Protein AF-A0A8X6KS28-F1 (afdb_monomer)

Sequence (228 aa):
ISTWYEEGETYDSIFGSLGSSYEECRAECVALYLSDCSSVLSIFGYEGDEALNITYTIWLDMILKGLEGLEMYDPKTDTWLQAHSQARFAILQVVLESGEGFVKIEKTTGEDGKPDLLLTVDRSKIINVGKPAIGKFLGKLQLYRCTANIKSAKEMFDKYSLVISEDKHPFLDYREIVMDRKKPRRMFVQANTAVEDGAVKLRTYASDTEGLVESWIDRFQDVNIEAI

Foldseek 3Di:
DPFAADPPDDLCNLQPPLRLLLVLLLVLLVCLLCLLPQVVVVVVPDDDVRSLVSSVCSVVVLLVLLLLLLLQADPVVRDGNDSNNLSSVLLNLLLVVLDPPQWDKDWDADPVRHIAIDIDGDSVCSVPRSNVSSVVVSVQSVVCSRRSVNVSSCVSSCVSSGQAQDPRPGSVVSSVNSVVVDDDDQDDQDWEWDQDPNDIDTGAFDSDPVRSVVSVVPHCPPDPPPDD

Radius of gyration: 22.41 Å; Cα contacts (8 Å, |Δi|>4): 266; chains: 1; bounding box: 63×56×60 Å

Mean predicted aligned error: 4.68 Å

pLDDT: mean 95.4, std 7.31, range [45.94, 98.88]

Secondary structure (DSSP, 8-state):
----PPTT--HHHHHGGGHHHHHHHHHHHHHHHHTT-HHHHHHTT--HHHHHHHHHHHHHHHHHHHHHGGGGEETTTTEES-HHHHHHHHHHHHHHHH-TTSEEEEEEE-TTSSEEEEEEE-GGGIIIIIHHHHHHHHHHHHHHHHTT-HHHHHHHHHHHH---B-SS-BHHHHHHHHHHHPPPPPP-PPPEEEEETTEEEEE---SSHHHHHHHHHTTSTT------

Solvent-accessible surface area (backbone atoms only — not comparable to full-atom values): 13062 Å² total; per-residue (Å²): 138,93,55,58,73,56,94,92,57,46,70,58,74,67,39,44,91,52,30,64,22,52,50,48,30,45,53,54,37,49,52,62,62,48,46,76,38,63,77,58,37,46,75,76,72,35,58,74,72,57,31,55,47,51,31,47,48,55,54,49,50,46,42,49,46,10,60,57,22,38,66,37,48,39,85,90,74,76,42,68,78,39,43,64,30,43,20,28,26,23,51,35,43,49,43,50,71,60,36,94,72,31,50,48,76,42,85,45,68,41,98,86,72,41,77,33,76,48,77,48,73,41,72,87,32,42,74,77,44,43,38,54,44,44,50,56,49,41,52,50,52,51,52,26,60,76,22,55,32,46,70,64,42,47,60,54,48,50,64,36,52,62,83,50,70,44,97,89,56,40,46,55,63,49,28,55,41,42,53,75,67,58,73,82,82,83,84,82,59,59,64,46,77,47,80,54,98,92,38,83,41,83,46,79,63,53,93,50,72,64,23,36,52,50,39,55,64,68,63,53,77,85,61,81,76,76,83,127

Organism: Trichonephila clavata (NCBI:txid2740835)

Nearest PDB structures (foldseek):
  5egy-assembly1_A  TM=9.574E-01  e=2.237E-19  Homo sapiens
  3t6b-assembly2_B  TM=9.564E-01  e=5.746E-19  Homo sapiens
  3fvy-assembly1_A  TM=8.413E-01  e=8.289E-20  Homo sapiens
  3t6j-assembly1_A  TM=9.496E-01  e=6.545E-18  Homo sapiens
  5yfd-assembly2_B  TM=8.640E-01  e=2.140E-14  Desarmillaria tabescens

InterPro domains:
  IPR039461 Peptidase family M49 [PF03571] (1-220)
  IPR039461 Peptidase family M49 [PTHR23422] (6-220)

Structure (mmCIF, N/CA/C/O backbone):
data_AF-A0A8X6KS28-F1
#
_entry.id   AF-A0A8X6KS28-F1
#
loop_
_atom_site.group_PDB
_atom_site.id
_atom_site.type_symbol
_atom_site.label_atom_id
_atom_site.label_alt_id
_atom_site.label_comp_id
_atom_site.label_asym_id
_atom_site.label_entity_id
_atom_site.label_seq_id
_atom_site.pdbx_PDB_ins_code
_atom_site.Cartn_x
_atom_site.Cartn_y
_atom_site.Cartn_z
_atom_site.occupancy
_atom_site.B_iso_or_equiv
_atom_site.auth_seq_id
_atom_site.auth_comp_id
_atom_site.auth_asym_id
_atom_site.auth_atom_id
_atom_site.pdbx_PDB_model_num
ATOM 1 N N . ILE A 1 1 ? 0.350 30.323 6.829 1.00 87.75 1 ILE A N 1
ATOM 2 C CA . ILE A 1 1 ? 1.450 29.339 6.694 1.00 87.75 1 ILE A CA 1
ATOM 3 C C . ILE A 1 1 ? 2.590 29.826 7.578 1.00 87.75 1 ILE A C 1
ATOM 5 O O . ILE A 1 1 ? 2.878 31.012 7.505 1.00 87.75 1 ILE A O 1
ATOM 9 N N . SER A 1 2 ? 3.142 28.984 8.457 1.00 93.62 2 SER A N 1
ATOM 10 C CA . SER A 1 2 ? 4.160 29.374 9.459 1.00 93.62 2 SER A CA 1
ATOM 11 C C . SER A 1 2 ? 5.439 28.528 9.417 1.00 93.62 2 SER A C 1
ATOM 13 O O . SER A 1 2 ? 6.320 28.738 10.240 1.00 93.62 2 SER A O 1
ATOM 15 N N . THR A 1 3 ? 5.518 27.561 8.504 1.00 96.56 3 THR A N 1
ATOM 16 C CA . THR A 1 3 ? 6.682 26.703 8.252 1.00 96.56 3 THR A CA 1
ATOM 17 C C . THR A 1 3 ? 6.835 26.534 6.739 1.00 96.56 3 THR A C 1
ATOM 19 O O . THR A 1 3 ? 5.833 26.567 6.011 1.00 96.56 3 THR A O 1
ATOM 22 N N . TRP A 1 4 ? 8.071 26.397 6.270 1.00 97.75 4 TRP A N 1
ATOM 23 C CA . TRP A 1 4 ? 8.459 26.207 4.869 1.00 97.75 4 TRP A CA 1
ATOM 24 C C . TRP A 1 4 ? 9.865 25.591 4.820 1.00 97.75 4 TRP A C 1
ATOM 26 O O . TRP A 1 4 ? 10.508 25.467 5.858 1.00 97.75 4 TRP A O 1
ATOM 36 N N . TYR A 1 5 ? 10.312 25.185 3.631 1.00 98.12 5 TYR A N 1
ATOM 37 C CA . TYR A 1 5 ? 11.692 24.748 3.401 1.00 98.12 5 TYR A CA 1
ATOM 38 C C . TYR A 1 5 ? 12.616 25.966 3.308 1.00 98.12 5 TYR A C 1
ATOM 40 O O . TYR A 1 5 ? 12.332 26.881 2.531 1.00 98.12 5 TYR A O 1
ATOM 48 N N . GLU A 1 6 ? 13.701 25.965 4.072 1.00 97.88 6 GLU A N 1
ATOM 49 C CA . GLU A 1 6 ? 14.763 26.969 4.006 1.00 97.88 6 GLU A CA 1
ATOM 50 C C . GLU A 1 6 ? 15.743 26.687 2.851 1.00 97.88 6 GLU A C 1
ATOM 52 O O . GLU A 1 6 ? 15.686 25.657 2.172 1.00 97.88 6 GLU A O 1
ATOM 57 N N . GLU A 1 7 ? 16.656 27.626 2.591 1.00 97.81 7 GLU A N 1
ATOM 58 C CA . GLU A 1 7 ? 17.656 27.483 1.530 1.00 97.81 7 GLU A CA 1
ATOM 59 C C . GLU A 1 7 ? 18.519 26.223 1.725 1.00 97.81 7 GLU A C 1
ATOM 61 O O . GLU A 1 7 ? 19.129 26.014 2.772 1.00 97.81 7 GLU A O 1
ATOM 66 N N . GLY A 1 8 ? 18.576 25.377 0.692 1.00 97.06 8 GLY A N 1
ATOM 67 C CA . GLY A 1 8 ? 19.319 24.113 0.708 1.00 97.06 8 GLY A CA 1
ATOM 68 C C . GLY A 1 8 ? 18.571 22.933 1.338 1.00 97.06 8 GLY A C 1
ATOM 69 O O . GLY A 1 8 ? 19.039 21.799 1.224 1.00 97.06 8 GLY A O 1
ATOM 70 N N . GLU A 1 9 ? 17.405 23.156 1.948 1.00 98.06 9 GLU A N 1
ATOM 71 C CA . GLU A 1 9 ? 16.572 22.074 2.466 1.00 98.06 9 GLU A CA 1
ATOM 72 C C . GLU A 1 9 ? 15.796 21.373 1.345 1.00 98.06 9 GLU A C 1
ATOM 74 O O . GLU A 1 9 ? 15.323 21.974 0.379 1.00 98.06 9 GLU A O 1
ATOM 79 N N . THR A 1 10 ? 15.639 20.062 1.489 1.00 97.62 10 THR A N 1
ATOM 80 C CA . THR A 1 10 ? 14.902 19.198 0.566 1.00 97.62 10 THR A CA 1
ATOM 81 C C . THR A 1 10 ? 13.877 18.371 1.333 1.00 97.62 10 THR A C 1
ATOM 83 O O . THR A 1 10 ? 13.905 18.292 2.564 1.00 97.62 10 THR A O 1
ATOM 86 N N . TYR A 1 11 ? 12.966 17.716 0.609 1.00 97.31 11 TYR A N 1
ATOM 87 C CA . TYR A 1 11 ? 12.037 16.764 1.218 1.00 97.31 11 TYR A CA 1
ATOM 88 C C . TYR A 1 11 ? 12.779 15.703 2.040 1.00 97.31 11 TYR A C 1
ATOM 90 O O . TYR A 1 11 ? 12.456 15.511 3.211 1.00 97.31 11 TYR A O 1
ATOM 98 N N . ASP A 1 12 ? 13.816 15.099 1.459 1.00 96.06 12 ASP A N 1
ATOM 99 C CA . ASP A 1 12 ? 14.579 14.024 2.093 1.00 96.06 12 ASP A CA 1
ATOM 100 C C . ASP A 1 12 ? 15.347 14.510 3.326 1.00 96.06 12 ASP A C 1
ATOM 102 O O . ASP A 1 12 ? 15.391 13.805 4.333 1.00 96.06 12 ASP A O 1
ATOM 106 N N . SER A 1 13 ? 15.901 15.729 3.302 1.00 97.00 13 SER A N 1
ATOM 107 C CA . SER A 1 13 ? 16.618 16.266 4.467 1.00 97.00 13 SER A CA 1
ATOM 108 C C . SER A 1 13 ? 15.688 16.592 5.640 1.00 97.00 13 SER A C 1
ATOM 110 O O . SER A 1 13 ? 16.086 16.416 6.787 1.00 97.00 13 SER A O 1
ATOM 112 N N . ILE A 1 14 ? 14.456 17.044 5.374 1.00 98.06 14 ILE A N 1
ATOM 113 C CA . ILE A 1 14 ? 13.478 17.390 6.420 1.00 98.06 14 ILE A CA 1
ATOM 114 C C . ILE A 1 14 ? 12.725 16.166 6.941 1.00 98.06 14 ILE A C 1
ATOM 116 O O . ILE A 1 14 ? 12.515 16.040 8.146 1.00 98.06 14 ILE A O 1
ATOM 120 N N . PHE A 1 15 ? 12.295 15.269 6.053 1.00 97.69 15 PHE A N 1
ATOM 121 C CA . PHE A 1 15 ? 11.498 14.101 6.431 1.00 97.69 15 PHE A CA 1
ATOM 122 C C . PHE A 1 15 ? 12.357 12.904 6.849 1.00 97.69 15 PHE A C 1
ATOM 124 O O . PHE A 1 15 ? 11.870 12.036 7.577 1.00 97.69 15 PHE A O 1
ATOM 131 N N . GLY A 1 16 ? 13.629 12.857 6.445 1.00 96.50 16 GLY A N 1
ATOM 132 C CA . GLY A 1 16 ? 14.578 11.831 6.861 1.00 96.50 16 GLY A CA 1
ATOM 133 C C . GLY A 1 16 ? 14.042 10.417 6.634 1.00 96.50 16 GLY A C 1
ATOM 134 O O . GLY A 1 16 ? 13.513 10.095 5.572 1.00 96.50 16 GLY A O 1
ATOM 135 N N . SER A 1 17 ? 14.125 9.571 7.663 1.00 93.69 17 SER A N 1
ATOM 136 C CA . SER A 1 17 ? 13.671 8.174 7.601 1.00 93.69 17 SER A CA 1
ATOM 137 C C . SER A 1 17 ? 12.166 8.005 7.364 1.00 93.69 17 SER A C 1
ATOM 139 O O . SER A 1 17 ? 11.745 6.955 6.884 1.00 93.69 17 SER A O 1
ATOM 141 N N . LEU A 1 18 ? 11.352 9.022 7.666 1.00 95.38 18 LEU A N 1
ATOM 142 C CA . LEU A 1 18 ? 9.912 8.999 7.407 1.00 95.38 18 LEU A CA 1
ATOM 143 C C . LEU A 1 18 ? 9.598 9.226 5.919 1.00 95.38 18 LEU A C 1
ATOM 145 O O . LEU A 1 18 ? 8.557 8.773 5.442 1.00 95.38 18 LEU A O 1
ATOM 149 N N . GLY A 1 19 ? 10.487 9.915 5.194 1.00 96.44 19 GLY A N 1
ATOM 150 C CA . GLY A 1 19 ? 10.219 10.460 3.863 1.00 96.44 19 GLY A CA 1
ATOM 151 C C . GLY A 1 19 ? 9.714 9.422 2.867 1.00 96.44 19 GLY A C 1
ATOM 152 O O . GLY A 1 19 ? 8.647 9.596 2.288 1.00 96.44 19 GLY A O 1
ATOM 153 N N . SER A 1 20 ? 10.414 8.297 2.715 1.00 97.69 20 SER A N 1
ATOM 154 C CA . SER A 1 20 ? 10.008 7.280 1.738 1.00 97.69 20 SER A CA 1
ATOM 155 C C . SER A 1 20 ? 8.602 6.739 2.018 1.00 97.69 20 SER A C 1
ATOM 157 O O . SER A 1 20 ? 7.751 6.752 1.141 1.00 97.69 20 SER A O 1
ATOM 159 N N . SER A 1 21 ? 8.318 6.313 3.250 1.00 98.12 21 SER A N 1
ATOM 160 C CA . SER A 1 21 ? 7.011 5.743 3.615 1.00 98.12 21 SER A CA 1
ATOM 161 C C . SER A 1 21 ? 5.873 6.759 3.497 1.00 98.12 21 SER A C 1
ATOM 163 O O . SER A 1 21 ? 4.783 6.453 3.013 1.00 98.12 21 SER A O 1
ATOM 165 N N . TYR A 1 22 ? 6.142 8.000 3.892 1.00 98.62 22 TYR A N 1
ATOM 166 C CA . TYR A 1 22 ? 5.168 9.078 3.835 1.00 98.62 22 TYR A CA 1
ATOM 167 C C . TYR A 1 22 ? 4.805 9.458 2.396 1.00 98.62 22 TYR A C 1
ATOM 169 O O . TYR A 1 22 ? 3.626 9.648 2.089 1.00 98.62 22 TYR A O 1
ATOM 177 N N . GLU A 1 23 ? 5.798 9.558 1.510 1.00 98.44 23 GLU A N 1
ATOM 178 C CA . GLU A 1 23 ? 5.564 9.874 0.101 1.00 98.44 23 GLU A CA 1
ATOM 179 C C . GLU A 1 23 ? 4.863 8.724 -0.630 1.00 98.44 23 GLU A C 1
ATOM 181 O O . GLU A 1 23 ? 3.907 8.985 -1.362 1.00 98.44 23 GLU A O 1
ATOM 186 N N . GLU A 1 24 ? 5.246 7.469 -0.371 1.00 98.50 24 GLU A N 1
ATOM 187 C CA . GLU A 1 24 ? 4.533 6.304 -0.916 1.00 98.50 24 GLU A CA 1
ATOM 188 C C . GLU A 1 24 ? 3.072 6.284 -0.452 1.00 98.50 24 GLU A C 1
ATOM 190 O O . GLU A 1 24 ? 2.158 6.100 -1.251 1.00 98.50 24 GLU A O 1
ATOM 195 N N . CYS A 1 25 ? 2.812 6.577 0.826 1.00 98.75 25 CYS A N 1
ATOM 196 C CA . CYS A 1 25 ? 1.450 6.672 1.350 1.00 98.75 25 CYS A CA 1
ATOM 197 C C . CYS A 1 25 ? 0.633 7.759 0.646 1.00 98.75 25 CYS A C 1
ATOM 199 O O . CYS A 1 25 ? -0.529 7.545 0.290 1.00 98.75 25 CYS A O 1
ATOM 201 N N . ARG A 1 26 ? 1.246 8.919 0.387 1.00 98.75 26 ARG A N 1
ATOM 202 C CA . ARG A 1 26 ? 0.615 9.998 -0.375 1.00 98.75 26 ARG A CA 1
ATOM 203 C C . ARG A 1 26 ? 0.296 9.554 -1.805 1.00 98.75 26 ARG A C 1
ATOM 205 O O . ARG A 1 26 ? -0.808 9.825 -2.274 1.00 98.75 26 ARG A O 1
ATOM 212 N N . ALA A 1 27 ? 1.227 8.887 -2.486 1.00 98.75 27 ALA A N 1
ATOM 213 C CA . ALA A 1 27 ? 1.042 8.397 -3.850 1.00 98.75 27 ALA A CA 1
ATOM 214 C C . ALA A 1 27 ? -0.076 7.340 -3.940 1.00 98.75 27 ALA A C 1
ATOM 216 O O . ALA A 1 27 ? -0.986 7.479 -4.759 1.00 98.75 27 ALA A O 1
ATOM 217 N N . GLU A 1 28 ? -0.078 6.356 -3.042 1.00 98.69 28 GLU A N 1
ATOM 218 C CA . GLU A 1 28 ? -1.110 5.313 -2.956 1.00 98.69 28 GLU A CA 1
ATOM 219 C C . GLU A 1 28 ? -2.493 5.914 -2.614 1.00 98.69 28 GLU A C 1
ATOM 221 O O . GLU A 1 28 ? -3.515 5.524 -3.184 1.00 98.69 28 GLU A O 1
ATOM 226 N N . CYS A 1 29 ? -2.551 6.948 -1.762 1.00 98.81 29 CYS A N 1
ATOM 227 C CA . CYS A 1 29 ? -3.791 7.689 -1.500 1.00 98.81 29 CYS A CA 1
ATOM 228 C C . CYS A 1 29 ? -4.324 8.416 -2.743 1.00 98.81 29 CYS A C 1
ATOM 230 O O . CYS A 1 29 ? -5.539 8.472 -2.939 1.00 98.81 29 CYS A O 1
ATOM 232 N N . VAL A 1 30 ? -3.448 8.980 -3.585 1.00 98.75 30 VAL A N 1
ATOM 233 C CA . VAL A 1 30 ? -3.857 9.588 -4.864 1.00 98.75 30 VAL A CA 1
ATOM 234 C C . VAL A 1 30 ? -4.446 8.524 -5.788 1.00 98.75 30 VAL A C 1
ATOM 236 O O . VAL A 1 30 ? -5.506 8.761 -6.370 1.00 98.75 30 VAL A O 1
ATOM 239 N N . ALA A 1 31 ? -3.806 7.353 -5.884 1.00 98.19 31 ALA A N 1
ATOM 240 C CA . ALA A 1 31 ? -4.304 6.238 -6.684 1.00 98.19 31 ALA A CA 1
ATOM 241 C C . ALA A 1 31 ? -5.710 5.808 -6.233 1.00 98.19 31 ALA A C 1
ATOM 243 O O . ALA A 1 31 ? -6.621 5.736 -7.056 1.00 98.19 31 ALA A O 1
ATOM 244 N N . LEU A 1 32 ? -5.927 5.632 -4.925 1.00 98.50 32 LEU A N 1
ATOM 245 C CA . LEU A 1 32 ? -7.251 5.333 -4.370 1.00 98.50 32 LEU A CA 1
ATOM 246 C C . LEU A 1 32 ? -8.274 6.437 -4.655 1.00 98.50 32 LEU A C 1
ATOM 248 O O . LEU A 1 32 ? -9.390 6.151 -5.089 1.00 98.50 32 LEU A O 1
ATOM 252 N N . TYR A 1 33 ? -7.913 7.700 -4.431 1.00 98.56 33 TYR A N 1
ATOM 253 C CA . TYR A 1 33 ? -8.841 8.824 -4.559 1.00 98.56 33 TYR A CA 1
ATOM 254 C C . TYR A 1 33 ? -9.306 9.065 -6.003 1.00 98.56 33 TYR A C 1
ATOM 256 O O . TYR A 1 33 ? -10.431 9.520 -6.217 1.00 98.56 33 TYR A O 1
ATOM 264 N N . LEU A 1 34 ? -8.445 8.766 -6.981 1.00 98.12 34 LEU A N 1
ATOM 265 C CA . LEU A 1 34 ? -8.731 8.905 -8.412 1.00 98.12 34 LEU A CA 1
ATOM 266 C C . LEU A 1 34 ? -9.215 7.601 -9.070 1.00 98.12 34 LEU A C 1
ATOM 268 O O . LEU A 1 34 ? -9.552 7.623 -10.252 1.00 98.12 34 LEU A O 1
ATOM 272 N N . SER A 1 35 ? -9.272 6.486 -8.333 1.00 97.38 35 SER A N 1
ATOM 273 C CA . SER A 1 35 ? -9.609 5.152 -8.866 1.00 97.38 35 SER A CA 1
ATOM 274 C C . SER A 1 35 ? -11.036 5.002 -9.408 1.00 97.38 35 SER A C 1
ATOM 276 O O . SER A 1 35 ? -11.312 4.034 -10.109 1.00 97.38 35 SER A O 1
ATOM 278 N N . ASP A 1 36 ? -11.942 5.928 -9.093 1.00 96.19 36 ASP A N 1
ATOM 279 C CA . ASP A 1 36 ? -13.321 6.005 -9.599 1.00 96.19 36 ASP A CA 1
ATOM 280 C C . ASP A 1 36 ? -13.507 7.135 -10.634 1.00 96.19 36 ASP A C 1
ATOM 282 O O . ASP A 1 36 ? -14.624 7.417 -11.068 1.00 96.19 36 ASP A O 1
ATOM 286 N N . CYS A 1 37 ? -12.427 7.823 -11.021 1.00 97.00 37 CYS A N 1
ATOM 287 C CA . CYS A 1 37 ? -12.490 8.912 -11.986 1.00 97.00 37 CYS A CA 1
ATOM 288 C C . CYS A 1 37 ? -12.725 8.354 -13.395 1.00 97.00 37 CYS A C 1
ATOM 290 O O . CYS A 1 37 ? -11.829 7.759 -13.996 1.00 97.00 37 CYS A O 1
ATOM 292 N N . SER A 1 38 ? -13.916 8.588 -13.949 1.00 95.44 38 SER A N 1
ATOM 293 C CA . SER A 1 38 ? -14.318 8.040 -15.252 1.00 95.44 38 SER A CA 1
ATOM 294 C C . SER A 1 38 ? -13.376 8.431 -16.392 1.00 95.44 38 SER A C 1
ATOM 296 O O . SER A 1 38 ? -13.059 7.595 -17.232 1.00 95.44 38 SER A O 1
ATOM 298 N N . SER A 1 39 ? -12.861 9.665 -16.403 1.00 96.62 39 SER A N 1
ATOM 299 C CA . SER A 1 39 ? -11.907 10.099 -17.428 1.00 96.62 39 SER A CA 1
ATOM 300 C C . SER A 1 39 ? -10.561 9.384 -17.315 1.00 96.62 39 SER A C 1
ATOM 302 O O . SER A 1 39 ? -9.904 9.178 -18.327 1.00 96.62 39 SER A O 1
ATOM 304 N N . VAL A 1 40 ? -10.145 9.000 -16.102 1.00 96.94 40 VAL A N 1
ATOM 305 C CA . VAL A 1 40 ? -8.929 8.201 -15.898 1.00 96.94 40 VAL A CA 1
ATOM 306 C C . VAL A 1 40 ? -9.176 6.769 -16.357 1.00 96.94 40 VAL A C 1
ATOM 308 O O . VAL A 1 40 ? -8.403 6.253 -17.150 1.00 96.94 40 VAL A O 1
ATOM 311 N N . LEU A 1 41 ? -10.271 6.144 -15.924 1.00 97.06 41 LEU A N 1
ATOM 312 C CA . LEU A 1 41 ? -10.596 4.759 -16.283 1.00 97.06 41 LEU A CA 1
ATOM 313 C C . LEU A 1 41 ? -10.773 4.571 -17.798 1.00 97.06 41 LEU A C 1
ATOM 315 O O . LEU A 1 41 ? -10.273 3.594 -18.351 1.00 97.06 41 LEU A O 1
ATOM 319 N N . SER A 1 42 ? -11.371 5.550 -18.482 1.00 96.62 42 SER A N 1
ATOM 320 C CA . SER A 1 42 ? -11.532 5.536 -19.941 1.00 96.62 42 SER A CA 1
ATOM 321 C C . SER A 1 42 ? -10.189 5.590 -20.689 1.00 96.62 42 SER A C 1
ATOM 323 O O . SER A 1 42 ? -10.035 4.917 -21.705 1.00 96.62 42 SER A O 1
ATOM 325 N N . ILE A 1 43 ? -9.164 6.276 -20.156 1.00 97.50 43 ILE A N 1
ATOM 326 C CA . ILE A 1 43 ? -7.798 6.232 -20.725 1.00 97.50 43 ILE A CA 1
ATOM 327 C C . ILE A 1 43 ? -7.237 4.800 -20.709 1.00 97.50 43 ILE A C 1
ATOM 329 O O . ILE A 1 43 ? -6.520 4.413 -21.630 1.00 97.50 43 ILE A O 1
ATOM 333 N N . PHE A 1 44 ? -7.585 4.004 -19.694 1.00 96.75 44 PHE A N 1
ATOM 334 C CA . PHE A 1 44 ? -7.203 2.591 -19.586 1.00 96.75 44 PHE A CA 1
ATOM 335 C C . PHE A 1 44 ? -8.182 1.632 -20.285 1.00 96.75 44 PHE A C 1
ATOM 337 O O . PHE A 1 44 ? -7.969 0.423 -20.246 1.00 96.75 44 PHE A O 1
ATOM 344 N N . GLY A 1 45 ? -9.222 2.152 -20.946 1.00 96.94 45 GLY A N 1
ATOM 345 C CA . GLY A 1 45 ? -10.196 1.361 -21.699 1.00 96.94 45 GLY A CA 1
ATOM 346 C C . GLY A 1 45 ? -11.301 0.713 -20.860 1.00 96.94 45 GLY A C 1
ATOM 347 O O . GLY A 1 45 ? -11.938 -0.214 -21.350 1.00 96.94 45 GLY A O 1
ATOM 348 N N . TYR A 1 46 ? -11.544 1.180 -19.629 1.00 96.75 46 TYR A N 1
ATOM 349 C CA . TYR A 1 46 ? -12.575 0.626 -18.744 1.00 96.75 46 TYR A CA 1
ATOM 350 C C . TYR A 1 46 ? -13.775 1.565 -18.590 1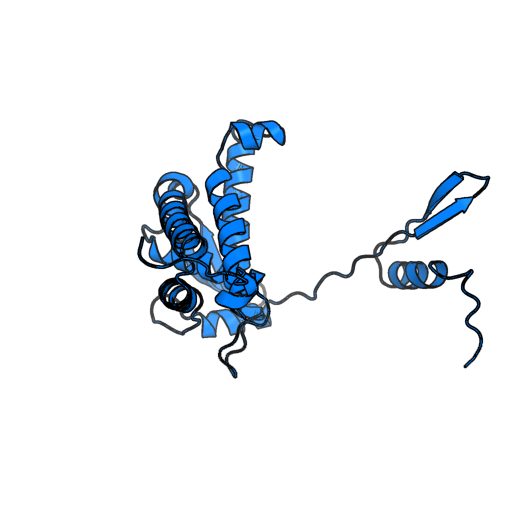.00 96.75 46 TYR A C 1
ATOM 352 O O . TYR A 1 46 ? -13.623 2.734 -18.230 1.00 96.75 46 TYR A O 1
ATOM 360 N N . GLU A 1 47 ? -14.984 1.029 -18.782 1.00 96.00 47 GLU A N 1
ATOM 361 C CA . GLU A 1 47 ? -16.257 1.749 -18.641 1.00 96.00 47 GLU A CA 1
ATOM 362 C C . GLU A 1 47 ? -17.326 0.873 -17.953 1.00 96.00 47 GLU A C 1
ATOM 364 O O . GLU A 1 47 ? -17.147 -0.332 -17.770 1.00 96.00 47 GLU A O 1
ATOM 369 N N . GLY A 1 48 ? -18.446 1.480 -17.541 1.00 95.31 48 GLY A N 1
ATOM 370 C CA . GLY A 1 48 ? -19.600 0.766 -16.975 1.00 95.31 48 GLY A CA 1
ATOM 371 C C . GLY A 1 48 ? -19.272 -0.103 -15.752 1.00 95.31 48 GLY A C 1
ATOM 372 O O . GLY A 1 48 ? -18.547 0.313 -14.848 1.00 95.31 48 GLY A O 1
ATOM 373 N N . ASP A 1 49 ? -19.813 -1.322 -15.718 1.00 95.94 49 ASP A N 1
ATOM 374 C CA . ASP A 1 49 ? -19.631 -2.257 -14.598 1.00 95.94 49 ASP A CA 1
ATOM 375 C C . ASP A 1 49 ? -18.178 -2.727 -14.436 1.00 95.94 49 ASP A C 1
ATOM 377 O O . ASP A 1 49 ? -17.735 -3.014 -13.320 1.00 95.94 49 ASP A O 1
ATOM 381 N N . GLU A 1 50 ? -17.409 -2.783 -15.527 1.00 96.69 50 GLU A N 1
ATOM 382 C CA . GLU A 1 50 ? -15.997 -3.159 -15.474 1.00 96.69 50 GLU A CA 1
ATOM 383 C C . GLU A 1 50 ? -15.174 -2.086 -14.759 1.00 96.69 50 GLU A C 1
ATOM 385 O O . GLU A 1 50 ? -14.407 -2.411 -13.853 1.00 96.69 50 GLU A O 1
ATOM 390 N N . ALA A 1 51 ? -15.418 -0.808 -15.062 1.00 96.88 51 ALA A N 1
ATOM 391 C CA . ALA A 1 51 ? -14.835 0.312 -14.327 1.00 96.88 51 ALA A CA 1
ATOM 392 C C . ALA A 1 51 ? -15.130 0.220 -12.817 1.00 96.88 51 ALA A C 1
ATOM 394 O O . ALA A 1 51 ? -14.217 0.339 -12.001 1.00 96.88 51 ALA A O 1
ATOM 395 N N . LEU A 1 52 ? -16.376 -0.090 -12.433 1.00 96.06 52 LEU A N 1
ATOM 396 C CA . LEU A 1 52 ? -16.754 -0.272 -11.024 1.00 96.06 52 LEU A CA 1
ATOM 397 C C . LEU A 1 52 ? -16.037 -1.462 -10.365 1.00 96.06 52 LEU A C 1
ATOM 399 O O . LEU A 1 52 ? -15.699 -1.407 -9.179 1.00 96.06 52 LEU A O 1
ATOM 403 N N . ASN A 1 53 ? -15.810 -2.547 -11.108 1.00 97.69 53 ASN A N 1
ATOM 404 C CA . ASN A 1 53 ? -15.046 -3.701 -10.636 1.00 97.69 53 ASN A CA 1
ATOM 405 C C . ASN A 1 53 ? -13.565 -3.380 -10.462 1.00 97.69 53 ASN A C 1
ATOM 407 O O . ASN A 1 53 ? -12.997 -3.765 -9.444 1.00 97.69 53 ASN A O 1
ATOM 411 N N . ILE A 1 54 ? -12.960 -2.643 -11.394 1.00 97.69 54 ILE A N 1
ATOM 412 C CA . ILE A 1 54 ? -11.576 -2.179 -11.277 1.00 97.69 54 ILE A CA 1
ATOM 413 C C . ILE A 1 54 ? -11.416 -1.290 -10.045 1.00 97.69 54 ILE A C 1
ATOM 415 O O . ILE A 1 54 ? -10.539 -1.560 -9.225 1.00 97.69 54 ILE A O 1
ATOM 419 N N . THR A 1 55 ? -12.299 -0.304 -9.846 1.00 98.00 55 THR A N 1
ATOM 420 C CA . THR A 1 55 ? -12.295 0.524 -8.633 1.00 98.00 55 THR A CA 1
ATOM 421 C C . THR A 1 55 ? -12.375 -0.350 -7.382 1.00 98.00 55 THR A C 1
ATOM 423 O O . THR A 1 55 ? -11.535 -0.232 -6.496 1.00 98.00 55 THR A O 1
ATOM 426 N N . TYR A 1 56 ? -13.334 -1.276 -7.305 1.00 98.50 56 TYR A N 1
ATOM 427 C CA . TYR A 1 56 ? -13.452 -2.159 -6.143 1.00 98.50 56 TYR A CA 1
ATOM 428 C C . TYR A 1 56 ? -12.187 -2.989 -5.892 1.00 98.50 56 TYR A C 1
ATOM 430 O O . TYR A 1 56 ? -11.734 -3.069 -4.753 1.00 98.50 56 TYR A O 1
ATOM 438 N N . THR A 1 57 ? -11.604 -3.575 -6.939 1.00 98.38 57 THR A N 1
ATOM 439 C CA . THR A 1 57 ? -10.388 -4.388 -6.835 1.00 98.38 57 THR A CA 1
ATOM 440 C C . THR A 1 57 ? -9.197 -3.565 -6.357 1.00 98.38 57 THR A C 1
ATOM 442 O O . THR A 1 57 ? -8.462 -4.041 -5.499 1.00 98.38 57 THR A O 1
ATOM 445 N N . ILE A 1 58 ? -9.032 -2.326 -6.834 1.00 98.44 58 ILE A N 1
ATOM 446 C CA . ILE A 1 58 ? -7.973 -1.415 -6.366 1.00 98.44 58 ILE A CA 1
ATOM 447 C C . ILE A 1 58 ? -8.101 -1.171 -4.856 1.00 98.44 58 ILE A C 1
ATOM 449 O O . ILE A 1 58 ? -7.118 -1.276 -4.124 1.00 98.44 58 ILE A O 1
ATOM 453 N N . TRP A 1 59 ? -9.312 -0.882 -4.370 1.00 98.75 59 TRP A N 1
ATOM 454 C CA . TRP A 1 59 ? -9.550 -0.663 -2.940 1.00 98.75 59 TRP A CA 1
ATOM 455 C C . TRP A 1 59 ? -9.342 -1.936 -2.118 1.00 98.75 59 TRP A C 1
ATOM 457 O O . TRP A 1 59 ? -8.684 -1.890 -1.080 1.00 98.75 59 TRP A O 1
ATOM 467 N N . LEU A 1 60 ? -9.879 -3.071 -2.572 1.00 98.75 60 LEU A N 1
ATOM 468 C CA . LEU A 1 60 ? -9.730 -4.350 -1.881 1.00 98.75 60 LEU A CA 1
ATOM 469 C C . LEU A 1 60 ? -8.259 -4.769 -1.789 1.00 98.75 60 LEU A C 1
ATOM 471 O O . LEU A 1 60 ? -7.812 -5.122 -0.700 1.00 98.75 60 LEU A O 1
ATOM 475 N N . ASP A 1 61 ? -7.510 -4.700 -2.893 1.00 98.62 61 ASP A N 1
ATOM 476 C CA . ASP A 1 61 ? -6.088 -5.053 -2.917 1.00 98.62 61 ASP A CA 1
ATOM 477 C C . ASP A 1 61 ? -5.281 -4.127 -2.005 1.00 98.62 61 ASP A C 1
ATOM 479 O O . ASP A 1 61 ? -4.540 -4.612 -1.160 1.00 98.62 61 ASP A O 1
ATOM 483 N N . MET A 1 62 ? -5.495 -2.809 -2.062 1.00 98.75 62 MET A N 1
ATOM 484 C CA . MET A 1 62 ? -4.818 -1.851 -1.180 1.00 98.75 62 MET A CA 1
ATOM 485 C C . MET A 1 62 ? -5.003 -2.180 0.308 1.00 98.75 62 MET A C 1
ATOM 487 O O . MET A 1 62 ? -4.042 -2.238 1.078 1.00 98.75 62 MET A O 1
ATOM 491 N N . ILE A 1 63 ? -6.251 -2.422 0.712 1.00 98.56 63 ILE A N 1
ATOM 492 C CA . ILE A 1 63 ? -6.621 -2.703 2.102 1.00 98.56 63 ILE A CA 1
ATOM 493 C C . ILE A 1 63 ? -6.067 -4.071 2.533 1.00 98.56 63 ILE A C 1
ATOM 495 O O . ILE A 1 63 ? -5.519 -4.196 3.631 1.00 98.56 63 ILE A O 1
ATOM 499 N N . LEU A 1 64 ? -6.143 -5.079 1.658 1.00 98.50 64 LEU A N 1
ATOM 500 C CA . LEU A 1 64 ? -5.557 -6.398 1.889 1.00 98.50 64 LEU A CA 1
ATOM 501 C C . LEU A 1 64 ? -4.034 -6.317 2.042 1.00 98.50 64 LEU A C 1
ATOM 503 O O . LEU A 1 64 ? -3.491 -6.865 2.998 1.00 98.50 64 LEU A O 1
ATOM 507 N N . LYS A 1 65 ? -3.344 -5.578 1.166 1.00 98.38 65 LYS A N 1
ATOM 508 C CA . LYS A 1 65 ? -1.893 -5.348 1.240 1.00 98.38 65 LYS A CA 1
ATOM 509 C C . LYS A 1 65 ? -1.490 -4.573 2.489 1.00 98.38 65 LYS A C 1
ATOM 511 O O . LYS A 1 65 ? -0.388 -4.782 2.987 1.00 98.38 65 LYS A O 1
ATOM 516 N N . GLY A 1 66 ? -2.362 -3.713 3.016 1.00 98.44 66 GLY A N 1
ATOM 517 C CA . GLY A 1 66 ? -2.171 -3.090 4.324 1.00 98.44 66 GLY A CA 1
ATOM 518 C C . GLY A 1 66 ? -2.135 -4.117 5.458 1.00 98.44 66 GLY A C 1
ATOM 519 O O . GLY A 1 66 ? -1.267 -4.033 6.321 1.00 98.44 66 GLY A O 1
ATOM 520 N N . LEU A 1 67 ? -3.021 -5.119 5.427 1.00 98.38 67 LEU A N 1
ATOM 521 C CA . LEU A 1 67 ? -3.052 -6.196 6.423 1.00 98.38 67 LEU A CA 1
ATOM 522 C C . LEU A 1 67 ? -1.881 -7.176 6.245 1.00 98.38 67 LEU A C 1
ATOM 524 O O . LEU A 1 67 ? -1.172 -7.464 7.206 1.00 98.38 67 LEU A O 1
ATOM 528 N N . GLU A 1 68 ? -1.640 -7.651 5.020 1.00 98.00 68 GLU A N 1
ATOM 529 C CA . GLU A 1 68 ? -0.500 -8.522 4.692 1.00 98.00 68 GLU A CA 1
ATOM 530 C C . GLU A 1 68 ? 0.841 -7.841 5.005 1.00 98.00 68 GLU A C 1
ATOM 532 O O . GLU A 1 68 ? 1.801 -8.499 5.402 1.00 98.00 68 GLU A O 1
ATOM 537 N N . GLY A 1 69 ? 0.896 -6.511 4.885 1.00 97.56 69 GLY A N 1
ATOM 538 C CA . GLY A 1 69 ? 2.071 -5.692 5.162 1.00 97.56 69 GLY A CA 1
ATOM 539 C C . GLY A 1 69 ? 2.624 -5.845 6.579 1.00 97.56 69 GLY A C 1
ATOM 540 O O . GLY A 1 69 ? 3.813 -5.592 6.769 1.00 97.56 69 GLY A O 1
ATOM 541 N N . LEU A 1 70 ? 1.829 -6.331 7.542 1.00 98.19 70 LEU A N 1
ATOM 542 C CA . LEU A 1 70 ? 2.282 -6.664 8.900 1.00 98.19 70 LEU A CA 1
ATOM 543 C C . LEU A 1 70 ? 3.489 -7.613 8.923 1.00 98.19 70 LEU A C 1
ATOM 545 O O . LEU A 1 70 ? 4.265 -7.580 9.878 1.00 98.19 70 LEU A O 1
ATOM 549 N N . GLU A 1 71 ? 3.704 -8.411 7.870 1.00 97.38 71 GLU A N 1
ATOM 550 C CA . GLU A 1 71 ? 4.910 -9.237 7.737 1.00 97.38 71 GLU A CA 1
ATOM 551 C C . GLU A 1 71 ? 6.219 -8.424 7.723 1.00 97.38 71 GLU A C 1
ATOM 553 O O . GLU A 1 71 ? 7.291 -8.968 7.991 1.00 97.38 71 GLU A O 1
ATOM 558 N N . MET A 1 72 ? 6.137 -7.131 7.391 1.00 97.69 72 MET A N 1
ATOM 559 C CA . MET A 1 72 ? 7.259 -6.188 7.354 1.00 97.69 72 MET A CA 1
ATOM 560 C C . MET A 1 72 ? 7.389 -5.364 8.629 1.00 97.69 72 MET A C 1
ATOM 562 O O . MET A 1 72 ? 8.249 -4.489 8.684 1.00 97.69 72 MET A O 1
ATOM 566 N N . TYR A 1 73 ? 6.553 -5.598 9.635 1.00 98.25 73 TYR A N 1
ATOM 567 C CA . TYR A 1 73 ? 6.708 -4.978 10.942 1.00 98.25 73 TYR A CA 1
ATOM 568 C C . TYR A 1 73 ? 7.522 -5.898 11.859 1.00 98.25 73 TYR A C 1
ATOM 570 O O . TYR A 1 73 ? 7.263 -7.107 11.924 1.00 98.25 73 TYR A O 1
ATOM 578 N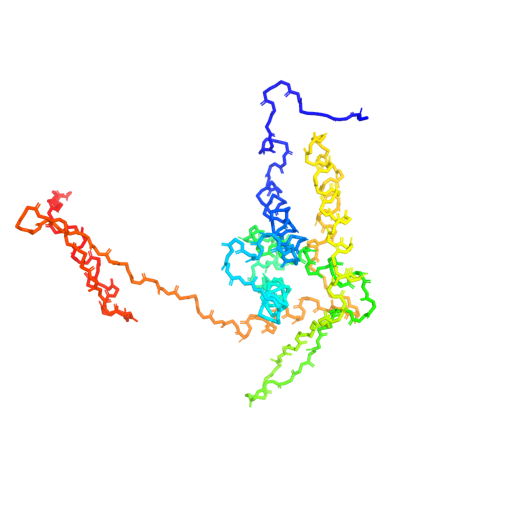 N . ASP A 1 74 ? 8.504 -5.340 12.566 1.00 97.00 74 ASP A N 1
ATOM 579 C CA . ASP A 1 74 ? 9.286 -6.032 13.590 1.00 97.00 74 ASP A CA 1
ATOM 580 C C . ASP A 1 74 ? 8.876 -5.567 15.002 1.00 97.00 74 ASP A C 1
ATOM 582 O O . ASP A 1 74 ? 9.308 -4.502 15.451 1.00 97.00 74 ASP A O 1
ATOM 586 N N . PRO A 1 75 ? 8.106 -6.382 15.752 1.00 95.62 75 PRO A N 1
ATOM 587 C CA . PRO A 1 75 ? 7.674 -6.044 17.106 1.00 95.62 75 PRO A CA 1
ATOM 588 C C . PRO A 1 75 ? 8.817 -5.918 18.117 1.00 95.62 75 PRO A C 1
ATOM 590 O O . PRO A 1 75 ? 8.616 -5.356 19.188 1.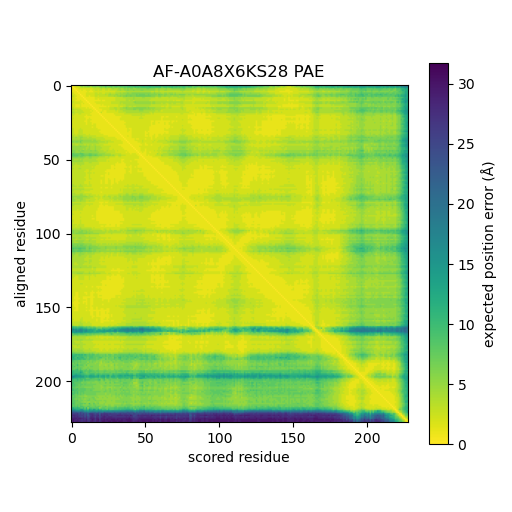00 95.62 75 PRO A O 1
ATOM 593 N N . LYS A 1 76 ? 10.008 -6.466 17.829 1.00 95.81 76 LYS A N 1
ATOM 594 C CA . LYS A 1 76 ? 11.152 -6.398 18.755 1.00 95.81 76 LYS A CA 1
ATOM 595 C C . LYS A 1 76 ? 11.800 -5.022 18.766 1.00 95.81 76 LYS A C 1
ATOM 597 O O . LYS A 1 76 ? 12.373 -4.629 19.778 1.00 95.81 76 LYS A O 1
ATOM 602 N N . THR A 1 77 ? 11.752 -4.336 17.630 1.00 95.75 77 THR A N 1
ATOM 603 C CA . THR A 1 77 ? 12.376 -3.026 17.436 1.00 95.75 77 THR A CA 1
ATOM 604 C C . THR A 1 77 ? 11.356 -1.902 17.283 1.00 95.75 77 THR A C 1
ATOM 606 O O . THR A 1 77 ? 11.768 -0.748 17.308 1.00 95.75 77 THR A O 1
ATOM 609 N N . ASP A 1 78 ? 10.061 -2.223 17.168 1.00 94.38 78 ASP A N 1
ATOM 610 C CA . ASP A 1 78 ? 8.981 -1.270 16.868 1.00 94.38 78 ASP A CA 1
ATOM 611 C C . ASP A 1 78 ? 9.268 -0.505 15.564 1.00 94.38 78 ASP A C 1
ATOM 613 O O . ASP A 1 78 ? 9.217 0.723 15.482 1.00 94.38 78 ASP A O 1
ATOM 617 N N . THR A 1 79 ? 9.674 -1.252 14.528 1.00 95.69 79 THR A N 1
ATOM 618 C CA . THR A 1 79 ? 10.047 -0.675 13.232 1.00 95.69 79 THR A CA 1
ATOM 619 C C . THR A 1 79 ? 9.387 -1.370 12.053 1.00 95.69 79 THR A C 1
ATOM 621 O O . THR A 1 79 ? 9.133 -2.576 12.044 1.00 95.69 79 THR A O 1
ATOM 624 N N . TRP A 1 80 ? 9.147 -0.580 11.009 1.00 98.19 80 TRP A N 1
ATOM 625 C CA . TRP A 1 80 ? 8.747 -1.064 9.697 1.00 98.19 80 TRP A CA 1
ATOM 626 C C . TRP A 1 80 ? 9.975 -1.271 8.807 1.00 98.19 80 TRP A C 1
ATOM 628 O O . TRP A 1 80 ? 10.757 -0.352 8.581 1.00 98.19 80 TRP A O 1
ATOM 638 N N . LEU A 1 81 ? 10.110 -2.475 8.253 1.00 97.12 81 LEU A N 1
ATOM 639 C CA . LEU A 1 81 ? 11.227 -2.897 7.401 1.00 97.12 81 LEU A CA 1
ATOM 640 C C . LEU A 1 81 ? 11.024 -2.547 5.916 1.00 97.12 81 LEU A C 1
ATOM 642 O O . LEU A 1 81 ? 11.938 -2.706 5.108 1.00 97.12 81 LEU A O 1
ATOM 646 N N . GLN A 1 82 ? 9.825 -2.093 5.531 1.00 97.50 82 GLN A N 1
ATOM 647 C CA . GLN A 1 82 ? 9.504 -1.690 4.161 1.00 97.50 82 GLN A CA 1
ATOM 648 C C . GLN A 1 82 ? 8.552 -0.488 4.148 1.00 97.50 82 GLN A C 1
ATOM 650 O O . GLN A 1 82 ? 7.419 -0.580 4.621 1.00 97.50 82 GLN A O 1
ATOM 655 N N . ALA A 1 83 ? 8.985 0.598 3.501 1.00 97.94 83 ALA A N 1
ATOM 656 C CA . ALA A 1 83 ? 8.229 1.846 3.367 1.00 97.94 83 ALA A CA 1
ATOM 657 C C . ALA A 1 83 ? 6.811 1.645 2.796 1.00 97.94 83 ALA A C 1
ATOM 659 O O . ALA A 1 83 ? 5.838 2.137 3.356 1.00 97.94 83 ALA A O 1
ATOM 660 N N . HIS A 1 84 ? 6.676 0.858 1.725 1.00 98.19 84 HIS A N 1
ATOM 661 C CA . HIS A 1 84 ? 5.383 0.622 1.078 1.00 98.19 84 HIS A CA 1
ATOM 662 C C . HIS A 1 84 ? 4.401 -0.129 1.991 1.00 98.19 84 HIS A C 1
ATOM 664 O O . HIS A 1 84 ? 3.219 0.188 2.020 1.00 98.19 84 HIS A O 1
ATOM 670 N N . SER A 1 85 ? 4.867 -1.109 2.770 1.00 98.38 85 SER A N 1
ATOM 671 C CA . SER A 1 85 ? 3.989 -1.847 3.690 1.00 98.38 85 SER A CA 1
ATOM 672 C C . SER A 1 85 ? 3.505 -0.970 4.838 1.00 98.38 85 SER A C 1
ATOM 674 O O . SER A 1 85 ? 2.322 -1.003 5.164 1.00 98.38 85 SER A O 1
ATOM 676 N N . GLN A 1 86 ? 4.380 -0.121 5.385 1.00 98.69 86 GLN A N 1
ATOM 677 C CA . GLN A 1 86 ? 3.990 0.863 6.395 1.00 98.69 86 GLN A CA 1
ATOM 678 C C . GLN A 1 86 ? 2.953 1.854 5.850 1.00 98.69 86 GLN A C 1
ATOM 680 O O . GLN A 1 86 ? 1.951 2.124 6.509 1.00 98.69 86 GLN A O 1
ATOM 685 N N . ALA A 1 87 ? 3.165 2.362 4.634 1.00 98.75 87 ALA A N 1
ATOM 686 C CA . ALA A 1 87 ? 2.231 3.248 3.949 1.00 98.75 87 ALA A CA 1
ATOM 687 C C . ALA A 1 87 ? 0.835 2.622 3.802 1.00 98.75 87 ALA A C 1
ATOM 689 O O . ALA A 1 87 ? -0.169 3.230 4.179 1.00 98.75 87 ALA A O 1
ATOM 690 N N . ARG A 1 88 ? 0.768 1.383 3.306 1.00 98.88 88 ARG A N 1
ATOM 691 C CA . ARG A 1 88 ? -0.495 0.655 3.105 1.00 98.88 88 ARG A CA 1
ATOM 692 C C . ARG A 1 88 ? -1.180 0.313 4.422 1.00 98.88 88 ARG A C 1
ATOM 694 O O . ARG A 1 88 ? -2.403 0.388 4.509 1.00 98.88 88 ARG A O 1
ATOM 701 N N . PHE A 1 89 ? -0.415 0.002 5.466 1.00 98.81 89 PHE A N 1
ATOM 702 C CA . PHE A 1 89 ? -0.968 -0.181 6.805 1.00 98.81 89 PHE A CA 1
ATOM 703 C C . PHE A 1 89 ? -1.552 1.123 7.367 1.00 98.81 89 PHE A C 1
ATOM 705 O O . PHE A 1 89 ? -2.649 1.108 7.920 1.00 98.81 89 PHE A O 1
ATOM 712 N N . ALA A 1 90 ? -0.895 2.268 7.150 1.00 98.75 90 ALA A N 1
ATOM 713 C CA . ALA A 1 90 ? -1.455 3.567 7.525 1.00 98.75 90 ALA A CA 1
ATOM 714 C C . ALA A 1 90 ? -2.777 3.863 6.802 1.00 98.75 90 ALA A C 1
ATOM 716 O O . ALA A 1 90 ? -3.734 4.332 7.420 1.00 98.75 90 ALA A O 1
ATOM 717 N N . ILE A 1 91 ? -2.872 3.516 5.517 1.00 98.88 91 ILE A N 1
ATOM 718 C CA . ILE A 1 91 ? -4.119 3.604 4.746 1.00 98.88 91 ILE A CA 1
ATOM 719 C C . ILE A 1 91 ? -5.197 2.678 5.331 1.00 98.88 91 ILE A C 1
ATOM 721 O O . ILE A 1 91 ? -6.336 3.116 5.510 1.00 98.88 91 ILE A O 1
ATOM 725 N N . LEU A 1 92 ? -4.847 1.434 5.686 1.00 98.75 92 LEU A N 1
ATOM 726 C CA . LEU A 1 92 ? -5.751 0.496 6.360 1.00 98.75 92 LEU A CA 1
ATOM 727 C C . LEU A 1 92 ? -6.305 1.087 7.670 1.00 98.75 92 LEU A C 1
ATOM 729 O O . LEU A 1 92 ? -7.514 1.039 7.898 1.00 98.75 92 LEU A O 1
ATOM 733 N N . GLN A 1 93 ? -5.455 1.688 8.507 1.00 98.38 93 GLN A N 1
ATOM 734 C CA . GLN A 1 93 ? -5.895 2.341 9.745 1.00 98.38 93 GLN A CA 1
ATOM 735 C C . GLN A 1 93 ? -6.871 3.492 9.473 1.00 98.38 93 GLN A C 1
ATOM 737 O O . GLN A 1 93 ? -7.892 3.604 10.150 1.00 98.38 93 GLN A O 1
ATOM 742 N N . VAL A 1 94 ? -6.612 4.319 8.455 1.00 98.56 94 VAL A N 1
ATOM 743 C CA . VAL A 1 94 ? -7.504 5.430 8.074 1.00 98.56 94 VAL A CA 1
ATOM 744 C C . VAL A 1 94 ? -8.889 4.924 7.665 1.00 98.56 94 VAL A C 1
ATOM 746 O O . VAL A 1 94 ? -9.901 5.484 8.093 1.00 98.56 94 VAL A O 1
ATOM 749 N N . VAL A 1 95 ? -8.971 3.854 6.867 1.00 98.19 95 VAL A N 1
ATOM 750 C CA . VAL A 1 95 ? -10.275 3.309 6.450 1.00 98.19 95 VAL A CA 1
ATOM 751 C C . VAL A 1 95 ? -10.990 2.564 7.580 1.00 98.19 95 VAL A C 1
ATOM 753 O O . VAL A 1 95 ? -12.216 2.613 7.644 1.00 98.19 95 VAL A O 1
ATOM 756 N N . LEU A 1 96 ? -10.272 1.946 8.521 1.00 97.62 96 LEU A N 1
ATOM 757 C CA . LEU A 1 96 ? -10.880 1.371 9.727 1.00 97.62 96 LEU A CA 1
ATOM 758 C C . LEU A 1 96 ? -11.408 2.454 10.681 1.00 97.62 96 LEU A C 1
ATOM 760 O O . LEU A 1 96 ? -12.494 2.295 11.247 1.00 97.62 96 LEU A O 1
ATOM 764 N N . GLU A 1 97 ? -10.682 3.570 10.826 1.00 96.94 97 GLU A N 1
ATOM 765 C CA . GLU A 1 97 ? -11.107 4.740 11.611 1.00 96.94 97 GLU A CA 1
ATOM 766 C C . GLU A 1 97 ? -12.357 5.398 11.004 1.00 96.94 97 GLU A C 1
ATOM 768 O O . GLU A 1 97 ? -13.199 5.900 11.748 1.00 96.94 97 GLU A O 1
ATOM 773 N N . SER A 1 98 ? -12.528 5.340 9.674 1.00 96.75 98 SER A N 1
ATOM 774 C CA . SER A 1 98 ? -13.717 5.882 8.993 1.00 96.75 98 SER A CA 1
ATOM 775 C C . SER A 1 98 ? -15.033 5.215 9.418 1.00 96.75 98 SER A C 1
ATOM 777 O O . SER A 1 98 ? -16.087 5.844 9.370 1.00 96.75 98 SER A O 1
ATOM 779 N N . GLY A 1 99 ? -14.975 3.976 9.917 1.00 94.44 99 GLY A N 1
ATOM 780 C CA . GLY A 1 99 ? -16.114 3.306 10.533 1.00 94.44 99 GLY A CA 1
ATOM 781 C C . GLY A 1 99 ? -17.207 2.885 9.547 1.00 94.44 99 GLY A C 1
ATOM 782 O O . GLY A 1 99 ? -16.935 2.344 8.477 1.00 94.44 99 GLY A O 1
ATOM 783 N N . GLU A 1 100 ? -18.465 3.008 9.983 1.00 96.12 100 GLU A N 1
ATOM 784 C CA . GLU A 1 100 ? -19.680 2.676 9.212 1.00 96.12 100 GLU A CA 1
ATOM 785 C C . GLU A 1 100 ? -19.747 1.234 8.666 1.00 96.12 100 GLU A C 1
ATOM 787 O O . GLU A 1 100 ? -20.550 0.916 7.792 1.00 96.12 100 GLU A O 1
ATOM 792 N N . GLY A 1 101 ? -18.915 0.325 9.182 1.00 95.19 101 GLY A N 1
ATOM 793 C CA . GLY A 1 101 ? -18.794 -1.037 8.661 1.00 95.19 101 GLY A CA 1
ATOM 794 C C . GLY A 1 101 ? -18.272 -1.080 7.223 1.00 95.19 101 GLY A C 1
ATOM 795 O O . GLY A 1 101 ? -18.678 -1.959 6.471 1.00 95.19 101 GLY A O 1
ATOM 796 N N . PHE A 1 102 ? -17.443 -0.111 6.818 1.00 98.25 102 PHE A N 1
ATOM 797 C CA . PHE A 1 102 ? -16.805 -0.109 5.502 1.00 98.25 102 PHE A CA 1
ATOM 798 C C . PHE A 1 102 ? -15.781 -1.242 5.364 1.00 98.25 102 PHE A C 1
ATOM 800 O O . PHE A 1 102 ? -15.815 -1.986 4.385 1.00 98.25 102 PHE A O 1
ATOM 807 N N . VAL A 1 103 ? -14.910 -1.400 6.363 1.00 98.19 103 VAL A N 1
ATOM 808 C CA . VAL A 1 103 ? -13.906 -2.468 6.421 1.00 98.19 103 VAL A CA 1
ATOM 809 C C . VAL A 1 103 ? -14.077 -3.256 7.711 1.00 98.19 103 VAL A C 1
ATOM 811 O O . VAL A 1 103 ? -14.271 -2.681 8.785 1.00 98.19 103 VAL A O 1
ATOM 814 N N . LYS A 1 104 ? -13.992 -4.582 7.608 1.00 97.19 104 LYS A N 1
ATOM 815 C CA . LYS A 1 104 ? -14.036 -5.502 8.746 1.00 97.19 104 LYS A CA 1
ATOM 816 C C . LYS A 1 104 ? -12.932 -6.545 8.607 1.00 97.19 104 LYS A C 1
ATOM 818 O O . LYS A 1 104 ? -12.700 -7.047 7.511 1.00 97.19 104 LYS A O 1
ATOM 823 N N . ILE A 1 105 ? -12.274 -6.863 9.717 1.00 97.69 105 ILE A N 1
ATOM 824 C CA . ILE A 1 105 ? -11.266 -7.922 9.808 1.00 97.69 105 ILE A CA 1
ATOM 825 C C . ILE A 1 105 ? -11.700 -8.860 10.926 1.00 97.69 105 ILE A C 1
ATOM 827 O O . ILE A 1 105 ? -11.931 -8.404 12.047 1.00 97.69 105 ILE A O 1
ATOM 831 N N . GLU A 1 106 ? -11.814 -10.146 10.620 1.00 96.38 106 GLU A N 1
ATOM 832 C CA . GLU A 1 106 ? -12.265 -11.172 11.559 1.00 96.38 106 GLU A CA 1
ATOM 833 C C . GLU A 1 106 ? -11.287 -12.340 11.586 1.00 96.38 106 GLU A C 1
ATOM 835 O O . GLU A 1 106 ? -10.821 -12.784 10.537 1.00 96.38 106 GLU A O 1
ATOM 840 N N . LYS A 1 107 ? -11.011 -12.875 12.781 1.00 96.62 107 LYS A N 1
ATOM 841 C CA . LYS A 1 107 ? -10.331 -14.168 12.902 1.00 96.62 107 LYS A CA 1
ATOM 842 C C . LYS A 1 107 ? -11.281 -15.262 12.420 1.00 96.62 107 LYS A C 1
ATOM 844 O O . LYS A 1 107 ? -12.436 -15.318 12.838 1.00 96.62 107 LYS A O 1
ATOM 849 N N . THR A 1 108 ? -10.779 -16.135 11.564 1.00 97.44 108 THR A N 1
ATOM 850 C CA . THR A 1 108 ? -11.476 -17.319 11.067 1.00 97.44 108 THR A CA 1
ATOM 851 C C . THR A 1 108 ? -10.565 -18.542 11.190 1.00 97.4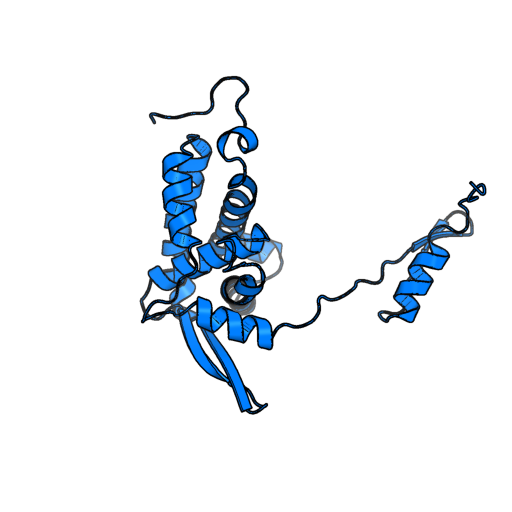4 108 THR A C 1
ATOM 853 O O . THR A 1 108 ? -9.483 -18.480 11.779 1.00 97.44 108 THR A O 1
ATOM 856 N N . THR A 1 109 ? -11.021 -19.686 10.700 1.00 97.81 109 THR A N 1
ATOM 857 C CA . THR A 1 109 ? -10.237 -20.917 10.598 1.00 97.81 109 THR A CA 1
ATOM 858 C C . THR A 1 109 ? -10.123 -21.283 9.128 1.00 97.81 109 THR A C 1
ATOM 860 O O . THR A 1 109 ? -11.135 -21.367 8.435 1.00 97.81 109 THR A O 1
ATOM 863 N N . GLY A 1 110 ? -8.892 -21.460 8.655 1.00 96.31 110 GLY A N 1
ATOM 864 C CA . GLY A 1 110 ? -8.625 -21.881 7.285 1.00 96.31 110 GLY A CA 1
ATOM 865 C C . GLY A 1 110 ? -9.062 -23.326 7.045 1.00 96.31 110 GLY A C 1
ATOM 866 O O . GLY A 1 110 ? -9.318 -24.086 7.980 1.00 96.31 110 GLY A O 1
ATOM 867 N N . GLU A 1 111 ? -9.100 -23.734 5.778 1.00 95.56 111 GLU A N 1
ATOM 868 C CA . GLU A 1 111 ? -9.461 -25.107 5.381 1.00 95.56 111 GLU A CA 1
ATOM 869 C C . GLU A 1 111 ? -8.527 -26.175 5.981 1.00 95.56 111 GLU A C 1
ATOM 871 O O . GLU A 1 111 ? -8.912 -27.330 6.147 1.00 95.56 111 GLU A O 1
ATOM 876 N N . ASP A 1 112 ? -7.310 -25.782 6.361 1.00 96.62 112 ASP A N 1
ATOM 877 C CA . ASP A 1 112 ? -6.316 -26.613 7.043 1.00 96.62 112 ASP A CA 1
ATOM 878 C C . ASP A 1 112 ? -6.513 -26.710 8.568 1.00 96.62 112 ASP A C 1
ATOM 880 O O . ASP A 1 112 ? -5.681 -27.296 9.264 1.00 96.62 112 ASP A O 1
ATOM 884 N N . GLY A 1 113 ? -7.584 -26.117 9.105 1.00 97.44 113 GLY A N 1
ATOM 885 C CA . GLY A 1 113 ? -7.896 -26.107 10.533 1.00 97.44 113 GLY A CA 1
ATOM 886 C C . GLY A 1 113 ? -7.059 -25.131 11.366 1.00 97.44 113 GLY A C 1
ATOM 887 O O . GLY A 1 113 ? -7.192 -25.118 12.589 1.00 97.44 113 GLY A O 1
ATOM 888 N N . LYS A 1 114 ? -6.194 -24.317 10.745 1.00 97.69 114 LYS A N 1
ATOM 889 C CA . LYS A 1 114 ? -5.345 -23.338 11.445 1.00 97.69 114 LYS A CA 1
ATOM 890 C C . LYS A 1 114 ? -5.992 -21.944 11.487 1.00 97.69 114 LYS A C 1
ATOM 892 O O . LYS A 1 114 ? -6.869 -21.659 10.667 1.00 97.69 114 LYS A O 1
ATOM 897 N N . PRO A 1 115 ? -5.562 -21.041 12.391 1.00 98.19 115 PRO A N 1
ATOM 898 C CA . PRO A 1 115 ? -6.036 -19.656 12.416 1.00 98.19 115 PRO A CA 1
ATOM 899 C C . PRO A 1 115 ? -5.865 -18.946 11.069 1.00 98.19 115 PRO A C 1
ATOM 901 O O . PRO A 1 115 ? -4.878 -19.160 10.366 1.00 98.19 115 PRO A O 1
ATOM 904 N N . ASP A 1 116 ? -6.827 -18.116 10.691 1.00 98.25 116 ASP A N 1
ATOM 905 C CA . ASP A 1 116 ? -6.788 -17.317 9.464 1.00 98.25 116 ASP A CA 1
ATOM 906 C C . ASP A 1 116 ? -7.524 -15.979 9.667 1.00 98.25 116 ASP A C 1
ATOM 908 O O . ASP A 1 116 ? -8.117 -15.747 10.727 1.00 98.25 116 ASP A O 1
ATOM 912 N N . LEU A 1 117 ? -7.485 -15.089 8.676 1.00 97.94 117 LEU A N 1
ATOM 913 C CA . LEU A 1 117 ? -8.158 -13.790 8.702 1.00 97.94 117 LEU A CA 1
ATOM 914 C C . LEU A 1 117 ? -9.092 -13.625 7.501 1.00 97.94 117 LEU A C 1
ATOM 916 O O . LEU A 1 117 ? -8.705 -13.853 6.359 1.00 97.94 117 LEU A O 1
ATOM 920 N N . LEU A 1 118 ? -10.310 -13.147 7.755 1.00 97.88 118 LEU A N 1
ATOM 921 C CA . LEU A 1 118 ? -11.233 -12.691 6.720 1.00 97.88 118 LEU A CA 1
ATOM 922 C C . LEU A 1 118 ? -11.288 -11.163 6.721 1.00 97.88 118 LEU A C 1
ATOM 924 O O . LEU A 1 118 ? -11.754 -10.554 7.687 1.00 97.88 118 LEU A O 1
ATOM 928 N N . LEU A 1 119 ? -10.846 -10.553 5.621 1.00 98.25 119 LEU A N 1
ATOM 929 C CA . LEU A 1 119 ? -10.989 -9.124 5.370 1.00 98.25 119 LEU A CA 1
ATOM 930 C C . LEU A 1 119 ? -12.176 -8.877 4.435 1.00 98.25 119 LEU A C 1
ATOM 932 O O . LEU A 1 119 ? -12.223 -9.400 3.325 1.00 98.25 119 LEU A O 1
ATOM 936 N N . THR A 1 120 ? -13.129 -8.062 4.881 1.00 98.38 120 THR A N 1
ATOM 937 C CA . THR A 1 120 ? -14.317 -7.687 4.104 1.00 98.38 120 THR A CA 1
ATOM 938 C C . THR A 1 120 ? -14.316 -6.189 3.833 1.00 98.38 120 THR A C 1
ATOM 940 O O . THR A 1 120 ? -14.173 -5.396 4.765 1.00 98.38 120 THR A O 1
ATOM 943 N N . VAL A 1 121 ? -14.522 -5.810 2.569 1.00 98.56 121 VAL A N 1
ATOM 944 C CA . VAL A 1 121 ? -14.701 -4.418 2.124 1.00 98.56 121 VAL A CA 1
ATOM 945 C C . VAL A 1 121 ? -16.093 -4.262 1.518 1.00 98.56 121 VAL A C 1
ATOM 947 O O . VAL A 1 121 ? -16.429 -4.928 0.535 1.00 98.56 121 VAL A O 1
ATOM 950 N N . ASP A 1 122 ? -16.898 -3.368 2.087 1.00 98.38 122 ASP A N 1
ATOM 951 C CA . ASP A 1 122 ? -18.234 -3.040 1.591 1.00 98.38 122 ASP A CA 1
ATOM 952 C C . ASP A 1 122 ? -18.136 -2.113 0.373 1.00 98.38 122 ASP A C 1
ATOM 954 O O . ASP A 1 122 ? -17.871 -0.911 0.484 1.00 98.38 122 ASP A O 1
ATOM 958 N N . ARG A 1 123 ? -18.379 -2.681 -0.814 1.00 98.06 123 ARG A N 1
ATOM 959 C CA . ARG A 1 123 ? -18.324 -1.964 -2.095 1.00 98.06 123 ARG A CA 1
ATOM 960 C C . ARG A 1 123 ? -19.199 -0.709 -2.108 1.00 98.06 123 ARG A C 1
ATOM 962 O O . ARG A 1 123 ? -18.800 0.296 -2.691 1.00 98.06 123 ARG A O 1
ATOM 969 N N . SER A 1 124 ? -20.367 -0.747 -1.465 1.00 98.00 124 SER A N 1
ATOM 970 C CA . SER A 1 124 ? -21.321 0.369 -1.484 1.00 98.00 124 SER A CA 1
ATOM 971 C C . SER A 1 124 ? -20.815 1.608 -0.731 1.00 98.00 124 SER A C 1
ATOM 973 O O . SER A 1 124 ? -21.296 2.718 -0.960 1.00 98.00 124 SER A O 1
ATOM 975 N N . LYS A 1 125 ? -19.810 1.435 0.136 1.00 98.44 125 LYS A N 1
ATOM 976 C CA . LYS A 1 125 ? -19.261 2.481 1.006 1.00 98.44 125 LYS A CA 1
ATOM 977 C C . LYS A 1 125 ? -17.953 3.084 0.511 1.00 98.44 125 LYS A C 1
ATOM 979 O O . LYS A 1 125 ? -17.488 4.057 1.100 1.00 98.44 125 LYS A O 1
ATOM 984 N N . ILE A 1 126 ? -17.390 2.588 -0.593 1.00 98.25 126 ILE A N 1
ATOM 985 C CA . ILE A 1 126 ? -16.163 3.151 -1.177 1.00 98.25 126 ILE A CA 1
ATOM 986 C C . ILE A 1 126 ? -16.335 4.651 -1.450 1.00 98.25 126 ILE A C 1
ATOM 988 O O . ILE A 1 126 ? -15.526 5.454 -0.997 1.00 98.25 126 ILE A O 1
ATOM 992 N N . ILE A 1 127 ? -17.414 5.042 -2.132 1.00 97.69 127 ILE A N 1
ATOM 993 C CA . ILE A 1 127 ? -17.614 6.431 -2.572 1.00 97.69 127 ILE A CA 1
ATOM 994 C C . ILE A 1 127 ? -17.992 7.363 -1.418 1.00 97.69 127 ILE A C 1
ATOM 996 O O . ILE A 1 127 ? -17.525 8.497 -1.374 1.00 97.69 127 ILE A O 1
ATOM 1000 N N . ASN A 1 128 ? -18.820 6.895 -0.483 1.00 97.62 128 ASN A N 1
ATOM 1001 C CA . ASN A 1 128 ? -19.419 7.760 0.537 1.00 97.62 128 ASN A CA 1
ATOM 1002 C C . ASN A 1 128 ? -18.682 7.741 1.885 1.00 97.62 128 ASN A C 1
ATOM 1004 O O . ASN A 1 128 ? -18.834 8.684 2.652 1.00 97.62 128 ASN A O 1
ATOM 1008 N N . VAL A 1 129 ? -17.875 6.712 2.165 1.00 98.50 129 VAL A N 1
ATOM 1009 C CA . VAL A 1 129 ? -17.142 6.558 3.436 1.00 98.50 129 VAL A CA 1
ATOM 1010 C C . VAL A 1 129 ? -15.635 6.542 3.184 1.00 98.50 129 VAL A C 1
ATOM 1012 O O . VAL A 1 129 ? -14.908 7.413 3.667 1.00 98.50 129 VAL A O 1
ATOM 1015 N N . GLY A 1 130 ? -15.162 5.602 2.359 1.00 98.44 130 GLY A N 1
ATOM 1016 C CA . GLY A 1 130 ? -13.734 5.409 2.097 1.00 98.44 130 GLY A CA 1
ATOM 1017 C C . GLY A 1 130 ? -13.079 6.613 1.418 1.00 98.44 130 GLY A C 1
ATOM 1018 O O . GLY A 1 130 ? -12.102 7.168 1.922 1.00 98.44 130 GLY A O 1
ATOM 1019 N N . LYS A 1 131 ? -13.625 7.054 0.282 1.00 98.50 131 LYS A N 1
ATOM 1020 C CA . LYS A 1 131 ? -13.062 8.142 -0.527 1.00 98.50 131 LYS A CA 1
ATOM 1021 C C . LYS A 1 131 ? -12.992 9.478 0.231 1.00 98.50 131 LYS A C 1
ATOM 1023 O O . LYS A 1 131 ? -11.931 10.101 0.177 1.00 98.50 131 LYS A O 1
ATOM 1028 N N . PRO A 1 132 ? -14.017 9.921 0.989 1.00 98.69 132 PRO A N 1
ATOM 1029 C CA . PRO A 1 132 ? -13.906 11.111 1.834 1.00 98.69 132 PRO A CA 1
ATOM 1030 C C . PRO A 1 132 ? -12.829 10.991 2.920 1.00 98.69 132 PRO A C 1
ATOM 1032 O O . PRO A 1 132 ? -12.094 11.955 3.152 1.00 98.69 132 PRO A O 1
ATOM 1035 N N . ALA A 1 133 ? -12.690 9.820 3.554 1.00 98.75 133 ALA A N 1
ATOM 1036 C CA . ALA A 1 133 ? -11.653 9.581 4.559 1.00 98.75 133 ALA A CA 1
ATOM 1037 C C . ALA A 1 133 ? -10.243 9.683 3.953 1.00 98.75 133 ALA A C 1
ATOM 1039 O O . ALA A 1 133 ? -9.407 10.437 4.460 1.00 98.75 133 ALA A O 1
ATOM 1040 N N . ILE A 1 134 ? -10.012 9.014 2.817 1.00 98.75 134 ILE A N 1
ATOM 1041 C CA . ILE A 1 134 ? -8.747 9.092 2.074 1.00 98.75 134 ILE A CA 1
ATOM 1042 C C . ILE A 1 134 ? -8.484 10.510 1.569 1.00 98.75 134 ILE A C 1
ATOM 1044 O O . ILE A 1 134 ? -7.372 11.001 1.718 1.00 98.75 134 ILE A O 1
ATOM 1048 N N . GLY A 1 135 ? -9.489 11.217 1.050 1.00 98.81 135 GLY A N 1
ATOM 1049 C CA . GLY A 1 135 ? -9.340 12.605 0.603 1.00 98.81 135 GLY A CA 1
ATOM 1050 C C . GLY A 1 135 ? -8.918 13.550 1.732 1.00 98.81 135 GLY A C 1
ATOM 1051 O O . GLY A 1 135 ? -8.004 14.359 1.565 1.00 98.81 135 GLY A O 1
ATOM 1052 N N . LYS A 1 136 ? -9.525 13.414 2.919 1.00 98.75 136 LYS A N 1
ATOM 1053 C CA . LYS A 1 136 ? -9.148 14.188 4.112 1.00 98.75 136 LYS A CA 1
ATOM 1054 C C . LYS A 1 136 ? -7.725 13.868 4.568 1.00 98.75 136 LYS A C 1
ATOM 1056 O O . LYS A 1 136 ? -6.981 14.780 4.932 1.00 98.75 136 LYS A O 1
ATOM 1061 N N . PHE A 1 137 ? -7.354 12.591 4.563 1.00 98.81 137 PHE A N 1
ATOM 1062 C CA . PHE A 1 137 ? -6.015 12.149 4.933 1.00 98.81 137 PHE A CA 1
ATOM 1063 C C . PHE A 1 137 ? -4.957 12.638 3.933 1.00 98.81 137 PHE A C 1
ATOM 1065 O O . PHE A 1 137 ? -3.993 13.286 4.339 1.00 98.81 137 PHE A O 1
ATOM 1072 N N . LEU A 1 138 ? -5.197 12.464 2.632 1.00 98.81 138 LEU A N 1
ATOM 1073 C CA . LEU A 1 138 ? -4.362 12.966 1.540 1.00 98.81 138 LEU A CA 1
ATOM 1074 C C . LEU A 1 138 ? -4.160 14.485 1.618 1.00 98.81 138 LEU A C 1
ATOM 1076 O O . LEU A 1 138 ? -3.042 14.969 1.451 1.00 98.81 138 LEU A O 1
ATOM 1080 N N . GLY A 1 139 ? -5.218 15.239 1.929 1.00 98.69 139 GLY A N 1
ATOM 1081 C CA . GLY A 1 139 ? -5.127 16.684 2.137 1.00 98.69 139 GLY A CA 1
ATOM 1082 C C . GLY A 1 139 ? -4.160 17.063 3.263 1.00 98.69 139 GLY A C 1
ATOM 1083 O O . GLY A 1 139 ? -3.359 17.983 3.100 1.00 98.69 139 GLY A O 1
ATOM 1084 N N . LYS A 1 140 ? -4.172 16.324 4.382 1.00 98.44 140 LYS A N 1
ATOM 1085 C CA . LYS A 1 140 ? -3.205 16.521 5.476 1.00 98.44 140 LYS A CA 1
ATOM 1086 C C . LYS A 1 140 ? -1.788 16.121 5.070 1.00 98.44 140 LYS A C 1
ATOM 1088 O O . LYS A 1 140 ? -0.864 16.882 5.348 1.00 98.44 140 LYS A O 1
ATOM 1093 N N . LEU A 1 141 ? -1.628 14.977 4.393 1.00 98.69 141 LEU A N 1
ATOM 1094 C CA . LEU A 1 141 ? -0.330 14.519 3.889 1.00 98.69 141 LEU A CA 1
ATOM 1095 C C . LEU A 1 141 ? 0.327 15.599 3.020 1.00 98.69 141 LEU A C 1
ATOM 1097 O O . LEU A 1 141 ? 1.467 16.004 3.246 1.00 98.69 141 LEU A O 1
ATOM 1101 N N . GLN A 1 142 ? -0.432 16.125 2.057 1.00 98.62 142 GLN A N 1
ATOM 1102 C CA . GLN A 1 142 ? 0.047 17.167 1.160 1.00 98.62 142 GLN A CA 1
ATOM 1103 C C . GLN A 1 142 ? 0.349 18.474 1.900 1.00 98.62 142 GLN A C 1
ATOM 1105 O O . GLN A 1 142 ? 1.371 19.095 1.615 1.00 98.62 142 GLN A O 1
ATOM 1110 N N . LEU A 1 143 ? -0.509 18.885 2.842 1.00 98.44 143 LEU A N 1
ATOM 1111 C CA . LEU A 1 143 ? -0.327 20.117 3.610 1.00 98.44 143 LEU A CA 1
ATOM 1112 C C . LEU A 1 143 ? 0.971 20.097 4.421 1.00 98.44 143 LEU A C 1
ATOM 1114 O O . LEU A 1 143 ? 1.734 21.061 4.376 1.00 98.44 143 LEU A O 1
ATOM 1118 N N . TYR A 1 144 ? 1.239 19.021 5.163 1.00 98.50 144 TYR A N 1
ATOM 1119 C CA . TYR A 1 144 ? 2.452 18.951 5.980 1.00 98.50 144 TYR A CA 1
ATOM 1120 C C . TYR A 1 144 ? 3.708 18.821 5.120 1.00 98.50 144 TYR A C 1
ATOM 1122 O O . TYR A 1 144 ? 4.716 19.456 5.425 1.00 98.50 144 TYR A O 1
ATOM 1130 N N . ARG A 1 145 ? 3.625 18.089 4.001 1.00 97.94 145 ARG A N 1
ATOM 1131 C CA . ARG A 1 145 ? 4.694 18.011 2.999 1.00 97.94 145 ARG A CA 1
ATOM 1132 C C . ARG A 1 145 ? 5.036 19.381 2.419 1.00 97.94 145 ARG A C 1
ATOM 1134 O O . ARG A 1 145 ? 6.186 19.786 2.473 1.00 97.94 145 ARG A O 1
ATOM 1141 N N . CYS A 1 146 ? 4.067 20.119 1.874 1.00 97.56 146 CYS A N 1
ATOM 1142 C CA . CYS A 1 146 ? 4.361 21.379 1.177 1.00 97.56 146 CYS A CA 1
ATOM 1143 C C . CYS A 1 146 ? 4.771 22.532 2.105 1.00 97.56 146 CYS A C 1
ATOM 1145 O O . CYS A 1 146 ? 5.286 23.537 1.625 1.00 97.56 146 CYS A O 1
ATOM 1147 N N . THR A 1 147 ? 4.560 22.389 3.414 1.00 98.12 147 THR A N 1
ATOM 1148 C CA . THR A 1 147 ? 4.926 23.388 4.429 1.00 98.12 147 THR A CA 1
ATOM 1149 C C . THR A 1 147 ? 6.121 22.965 5.284 1.00 98.12 147 THR A C 1
ATOM 1151 O O . THR A 1 147 ? 6.347 23.575 6.324 1.00 98.12 147 THR A O 1
ATOM 1154 N N . ALA A 1 148 ? 6.864 21.918 4.899 1.00 97.94 148 ALA A N 1
ATOM 1155 C CA . ALA A 1 148 ? 7.980 21.364 5.681 1.00 97.94 148 ALA A CA 1
ATOM 1156 C C . ALA A 1 148 ? 7.626 21.070 7.159 1.00 97.94 148 ALA A C 1
ATOM 1158 O O . ALA A 1 148 ? 8.482 21.087 8.043 1.00 97.94 148 ALA A O 1
ATOM 1159 N N . ASN A 1 149 ? 6.351 20.803 7.466 1.00 97.94 149 ASN A N 1
ATOM 1160 C CA . ASN A 1 149 ? 5.888 20.614 8.838 1.00 97.94 149 ASN A CA 1
ATOM 1161 C C . ASN A 1 149 ? 6.102 19.161 9.288 1.00 97.94 149 ASN A C 1
ATOM 1163 O O . ASN A 1 149 ? 5.154 18.385 9.446 1.00 97.94 149 ASN A O 1
ATOM 1167 N N . ILE A 1 150 ? 7.369 18.799 9.501 1.00 97.62 150 ILE A N 1
ATOM 1168 C CA . ILE A 1 150 ? 7.766 17.443 9.896 1.00 97.62 150 ILE A CA 1
ATOM 1169 C C . ILE A 1 150 ? 7.162 17.020 11.236 1.00 97.62 150 ILE A C 1
ATOM 1171 O O . ILE A 1 150 ? 6.791 15.862 11.406 1.00 97.62 150 ILE A O 1
ATOM 1175 N N . LYS A 1 151 ? 6.991 17.955 12.178 1.00 97.62 151 LYS A N 1
ATOM 1176 C CA . LYS A 1 151 ? 6.429 17.648 13.498 1.00 97.62 151 LYS A CA 1
ATOM 1177 C C . LYS A 1 151 ? 5.006 17.102 13.376 1.00 97.62 151 LYS A C 1
ATOM 1179 O O . LYS A 1 151 ? 4.730 16.016 13.879 1.00 97.62 151 LYS A O 1
ATOM 1184 N N . SER A 1 152 ? 4.123 17.821 12.680 1.00 98.12 152 SER A N 1
ATOM 1185 C CA . SER A 1 152 ? 2.740 17.372 12.478 1.00 98.12 152 SER A CA 1
ATOM 1186 C C . SER A 1 152 ? 2.644 16.180 11.523 1.00 98.12 152 SER A C 1
ATOM 1188 O O . SER A 1 152 ? 1.792 15.315 11.722 1.00 98.12 152 SER A O 1
ATOM 1190 N N . ALA A 1 153 ? 3.520 16.103 10.513 1.00 98.31 153 ALA A N 1
ATOM 1191 C CA . ALA A 1 153 ? 3.605 14.939 9.634 1.00 98.31 153 ALA A CA 1
ATOM 1192 C C . ALA A 1 153 ? 3.914 13.662 10.421 1.00 98.31 153 ALA A C 1
ATOM 1194 O O . ALA A 1 153 ? 3.187 12.680 10.283 1.00 98.31 153 ALA A O 1
ATOM 1195 N N . LYS A 1 154 ? 4.951 13.702 11.264 1.00 98.19 154 LYS A N 1
ATOM 1196 C CA . LYS A 1 154 ? 5.393 12.573 12.080 1.00 98.19 154 LYS A CA 1
ATOM 1197 C C . LYS A 1 154 ? 4.340 12.168 13.102 1.00 98.19 154 LYS A C 1
ATOM 1199 O O . LYS A 1 154 ? 3.976 11.004 13.147 1.00 98.19 154 LYS A O 1
ATOM 1204 N N . GLU A 1 155 ? 3.789 13.123 13.849 1.00 98.38 155 GLU A N 1
ATOM 1205 C CA . GLU A 1 155 ? 2.738 12.849 14.838 1.00 98.38 155 GLU A CA 1
ATOM 1206 C C . GLU A 1 155 ? 1.533 12.127 14.214 1.00 98.38 155 GLU A C 1
ATOM 1208 O O . GLU A 1 155 ? 1.057 11.120 14.736 1.00 98.38 155 GLU A O 1
ATOM 1213 N N . MET A 1 156 ? 1.059 12.608 13.061 1.00 98.44 156 MET A N 1
ATOM 1214 C CA . MET A 1 156 ? -0.053 11.973 12.359 1.00 98.44 156 MET A CA 1
ATOM 1215 C C . MET A 1 156 ? 0.326 10.595 11.803 1.00 98.44 156 MET A C 1
ATOM 1217 O O . MET A 1 156 ? -0.458 9.656 11.922 1.00 98.44 156 MET A O 1
ATOM 1221 N N . PHE A 1 157 ? 1.478 10.478 11.142 1.00 98.38 157 PHE A N 1
ATOM 1222 C CA . PHE A 1 157 ? 1.845 9.251 10.440 1.00 98.38 157 PHE A CA 1
ATOM 1223 C C . PHE A 1 157 ? 2.236 8.127 11.400 1.00 98.38 157 PHE A C 1
ATOM 1225 O O . PHE A 1 157 ? 1.836 6.985 11.185 1.00 98.38 157 PHE A O 1
ATOM 1232 N N . ASP A 1 158 ? 2.939 8.443 12.489 1.00 97.50 158 ASP A N 1
ATOM 1233 C CA . ASP A 1 158 ? 3.253 7.482 13.547 1.00 97.50 158 ASP A CA 1
ATOM 1234 C C . ASP A 1 158 ? 1.955 6.938 14.163 1.00 97.50 158 ASP A C 1
ATOM 1236 O O . ASP A 1 158 ? 1.824 5.729 14.316 1.00 97.50 158 ASP A O 1
ATOM 1240 N N . LYS A 1 159 ? 0.940 7.789 14.405 1.00 97.00 159 LYS A N 1
ATOM 1241 C CA . LYS A 1 159 ? -0.381 7.337 14.884 1.00 97.00 159 LYS A CA 1
ATOM 1242 C C . LYS A 1 159 ? -0.997 6.286 13.955 1.0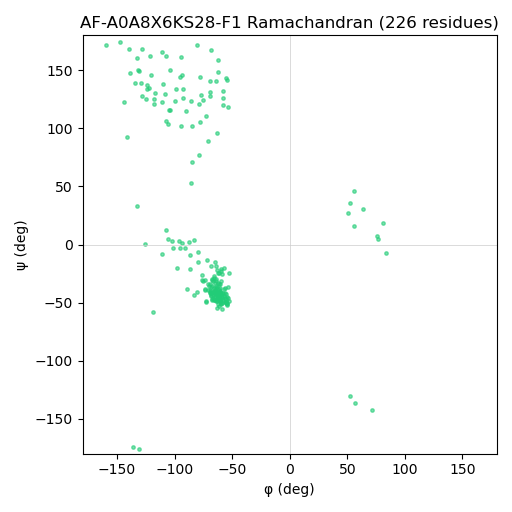0 97.00 159 LYS A C 1
ATOM 1244 O O . LYS A 1 159 ? -1.466 5.260 14.433 1.00 97.00 159 LYS A O 1
ATOM 1249 N N . TYR A 1 160 ? -1.034 6.541 12.646 1.00 98.19 160 TYR A N 1
ATOM 1250 C CA . TYR A 1 160 ? -1.652 5.611 11.693 1.00 98.19 160 TYR A CA 1
ATOM 1251 C C . TYR A 1 160 ? -0.751 4.425 11.329 1.00 98.19 160 TYR A C 1
ATOM 1253 O O . TYR A 1 160 ? -1.246 3.450 10.785 1.00 98.19 160 TYR A O 1
ATOM 1261 N N . SER A 1 161 ? 0.550 4.461 11.611 1.00 97.44 161 SER A N 1
ATOM 1262 C CA . SER A 1 161 ? 1.447 3.322 11.358 1.00 97.44 161 SER A CA 1
ATOM 1263 C C . SER A 1 161 ? 1.797 2.513 12.609 1.00 97.44 161 SER A C 1
ATOM 1265 O O . SER A 1 161 ? 2.557 1.549 12.519 1.00 97.44 161 SER A O 1
ATOM 1267 N N . LEU A 1 162 ? 1.215 2.866 13.757 1.00 96.31 162 LEU A N 1
ATOM 1268 C CA . LEU A 1 162 ? 1.389 2.165 15.021 1.00 96.31 162 LEU A CA 1
ATOM 1269 C C . LEU A 1 162 ? 0.726 0.779 14.984 1.00 96.31 162 LEU A C 1
ATOM 1271 O O . LEU A 1 162 ? -0.465 0.656 14.691 1.00 96.31 162 LEU A O 1
ATOM 1275 N N . VAL A 1 163 ? 1.485 -0.263 15.329 1.00 96.62 163 VAL A N 1
ATOM 1276 C CA . VAL A 1 163 ? 0.992 -1.647 15.392 1.00 96.62 163 VAL A CA 1
ATOM 1277 C C . VAL A 1 163 ? 0.863 -2.074 16.849 1.00 96.62 163 VAL A C 1
ATOM 1279 O O . VAL A 1 163 ? 1.850 -2.353 17.525 1.00 96.62 163 VAL A O 1
ATOM 1282 N N . ILE A 1 164 ? -0.374 -2.156 17.327 1.00 92.00 164 ILE A N 1
ATOM 1283 C CA . ILE A 1 164 ? -0.702 -2.522 18.709 1.00 92.00 164 ILE A CA 1
ATOM 1284 C C . ILE A 1 164 ? -1.811 -3.571 18.750 1.00 92.00 164 ILE A C 1
ATOM 1286 O O . ILE A 1 164 ? -2.563 -3.745 17.789 1.00 92.00 164 ILE A O 1
ATOM 1290 N N . SER A 1 165 ? -1.913 -4.274 19.877 1.00 84.44 165 SER A N 1
ATOM 1291 C CA . SER A 1 165 ? -3.066 -5.124 20.167 1.00 84.44 165 SER A CA 1
ATOM 1292 C C . SER A 1 165 ? -4.095 -4.356 20.990 1.00 84.44 165 SER A C 1
ATOM 1294 O O . SER A 1 165 ? -3.922 -4.193 22.194 1.00 84.44 165 SER A O 1
ATOM 1296 N N . GLU A 1 166 ? -5.162 -3.898 20.337 1.00 83.12 166 GLU A N 1
ATOM 1297 C CA . GLU A 1 166 ? -6.349 -3.324 20.984 1.00 83.12 166 GLU A CA 1
ATOM 1298 C C . GLU A 1 166 ? -7.540 -4.288 20.909 1.00 83.12 166 GLU A C 1
ATOM 1300 O O . GLU A 1 166 ? -7.582 -5.168 20.047 1.00 83.12 166 GLU A O 1
ATOM 1305 N N . ASP A 1 167 ? -8.558 -4.063 21.747 1.00 76.38 167 ASP A N 1
ATOM 1306 C CA . ASP A 1 167 ? -9.769 -4.895 21.807 1.00 76.38 167 ASP A CA 1
ATOM 1307 C C . ASP A 1 167 ? -10.489 -5.014 20.454 1.00 76.38 167 ASP A C 1
ATOM 1309 O O . ASP A 1 167 ? -11.026 -6.068 20.114 1.00 76.38 167 ASP A O 1
ATOM 1313 N N . LYS A 1 168 ? -10.514 -3.930 19.666 1.00 82.06 168 LYS A N 1
ATOM 1314 C CA . LYS A 1 168 ? -11.241 -3.891 18.388 1.00 82.06 168 LYS A CA 1
ATOM 1315 C C . LYS A 1 168 ? -10.457 -4.549 17.251 1.00 82.06 168 LYS A C 1
ATOM 1317 O O . LYS A 1 168 ? -11.045 -5.243 16.421 1.00 82.06 168 LYS A O 1
ATOM 1322 N N . HIS A 1 169 ? -9.148 -4.310 17.196 1.00 88.44 169 HIS A N 1
ATOM 1323 C CA . HIS A 1 169 ? -8.264 -4.810 16.147 1.00 88.44 169 HIS A CA 1
ATOM 1324 C C . HIS A 1 169 ? -6.909 -5.216 16.757 1.00 88.44 169 HIS A C 1
ATOM 1326 O O . HIS A 1 169 ? -6.015 -4.377 16.879 1.00 88.44 169 HIS A O 1
ATOM 1332 N N . PRO A 1 170 ? -6.734 -6.492 17.149 1.00 95.06 170 PRO A N 1
ATOM 1333 C CA . PRO A 1 170 ? -5.497 -6.963 17.762 1.00 95.06 170 PRO A CA 1
ATOM 1334 C C . PRO A 1 170 ? -4.410 -7.214 16.700 1.00 95.06 170 PRO A C 1
ATOM 1336 O O . PRO A 1 170 ? -4.157 -8.353 16.310 1.00 95.06 170 PRO A O 1
ATOM 1339 N N . PHE A 1 171 ? -3.780 -6.154 16.181 1.00 97.19 171 PHE A N 1
ATOM 1340 C CA . PHE A 1 171 ? -2.889 -6.263 15.018 1.00 97.19 171 PHE A CA 1
ATOM 1341 C C . PHE A 1 171 ? -1.613 -7.073 15.265 1.00 97.19 171 PHE A C 1
AT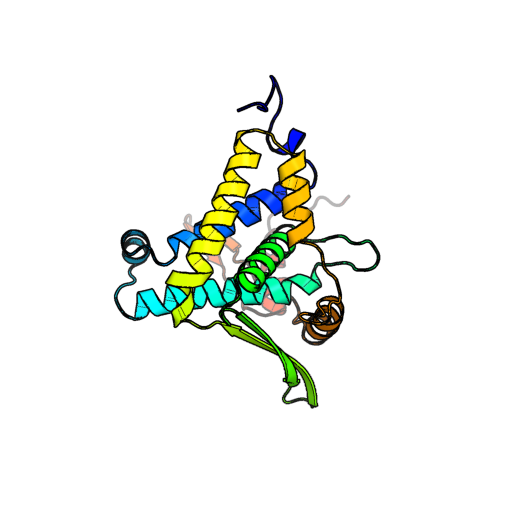OM 1343 O O . PHE A 1 171 ? -1.113 -7.681 14.318 1.00 97.19 171 PHE A O 1
ATOM 1350 N N . LEU A 1 172 ? -1.102 -7.145 16.501 1.00 96.62 172 LEU A N 1
ATOM 1351 C CA . LEU A 1 172 ? 0.030 -8.035 16.794 1.00 96.62 172 LEU A CA 1
ATOM 1352 C C . LEU A 1 172 ? -0.390 -9.507 16.695 1.00 96.62 172 LEU A C 1
ATOM 1354 O O . LEU A 1 172 ? 0.360 -10.309 16.152 1.00 96.62 172 LEU A O 1
ATOM 1358 N N . ASP A 1 173 ? -1.611 -9.859 17.105 1.00 95.94 173 ASP A N 1
ATOM 1359 C CA . ASP A 1 173 ? -2.136 -11.214 16.900 1.00 95.94 173 ASP A CA 1
ATOM 1360 C C . ASP A 1 173 ? -2.354 -11.505 15.411 1.00 95.94 173 ASP A C 1
ATOM 1362 O O . ASP A 1 173 ? -2.082 -12.607 14.935 1.00 95.94 173 ASP A O 1
ATOM 1366 N N . TYR A 1 174 ? -2.873 -10.523 14.664 1.00 97.62 174 TYR A N 1
ATOM 1367 C CA . TYR A 1 174 ? -3.074 -10.653 13.220 1.00 97.62 174 TYR A CA 1
ATOM 1368 C C . TYR A 1 174 ? -1.754 -10.871 12.498 1.00 97.62 174 TYR A C 1
ATOM 1370 O O . TYR A 1 174 ? -1.698 -11.680 11.578 1.00 97.62 174 TYR A O 1
ATOM 1378 N N . ARG A 1 175 ? -0.686 -10.206 12.943 1.00 97.81 175 ARG A N 1
ATOM 1379 C CA . ARG A 1 175 ? 0.653 -10.393 12.396 1.00 97.81 175 ARG A CA 1
ATOM 1380 C C . ARG A 1 175 ? 1.123 -11.839 12.517 1.00 97.81 175 ARG A C 1
ATOM 1382 O O . ARG A 1 175 ? 1.658 -12.354 11.544 1.00 97.81 175 ARG A O 1
ATOM 1389 N N . GLU A 1 176 ? 0.920 -12.499 13.655 1.00 97.19 176 GLU A N 1
ATOM 1390 C CA . GLU A 1 176 ? 1.325 -13.905 13.811 1.00 97.19 176 GLU A CA 1
ATOM 1391 C C . GLU A 1 176 ? 0.597 -14.806 12.803 1.00 97.19 176 GLU A C 1
ATOM 1393 O O . GLU A 1 176 ? 1.224 -15.623 12.133 1.00 97.19 176 GLU A O 1
ATOM 1398 N N . ILE A 1 177 ? -0.700 -14.567 12.585 1.00 98.00 177 ILE A N 1
ATOM 1399 C CA . ILE A 1 177 ? -1.473 -15.276 11.555 1.00 98.00 177 ILE A CA 1
ATOM 1400 C C . ILE A 1 177 ? -0.948 -14.948 10.148 1.00 98.00 177 ILE A C 1
ATOM 1402 O O . ILE A 1 177 ? -0.754 -15.850 9.339 1.00 98.00 177 ILE A O 1
ATOM 1406 N N . VAL A 1 178 ? -0.673 -13.675 9.843 1.00 97.94 178 VAL A N 1
ATOM 1407 C CA . VAL A 1 178 ? -0.101 -13.246 8.553 1.00 97.94 178 VAL A CA 1
ATOM 1408 C C . VAL A 1 178 ? 1.242 -13.932 8.291 1.00 97.94 178 VAL A C 1
ATOM 1410 O O . VAL A 1 178 ? 1.485 -14.394 7.177 1.00 97.94 178 VAL A O 1
ATOM 1413 N N . MET A 1 179 ? 2.096 -14.050 9.309 1.00 97.50 179 MET A N 1
ATOM 1414 C CA . MET A 1 179 ? 3.386 -14.736 9.210 1.00 97.50 179 MET A CA 1
ATOM 1415 C C . MET A 1 179 ? 3.220 -16.238 8.955 1.00 97.50 179 MET A C 1
ATOM 1417 O O . MET A 1 179 ? 3.918 -16.778 8.097 1.00 97.50 179 MET A O 1
ATOM 1421 N N . ASP A 1 180 ? 2.266 -16.893 9.619 1.00 97.19 180 ASP A N 1
ATOM 1422 C CA . ASP A 1 180 ? 1.953 -18.313 9.406 1.00 97.19 180 ASP A CA 1
ATOM 1423 C C . ASP A 1 180 ? 1.339 -18.590 8.021 1.00 97.19 180 ASP A C 1
ATOM 1425 O O . ASP A 1 180 ? 1.520 -19.672 7.454 1.00 97.19 180 ASP A O 1
ATOM 1429 N N . ARG A 1 181 ? 0.620 -17.613 7.452 1.00 96.00 181 ARG A N 1
ATOM 1430 C CA . ARG A 1 181 ? -0.019 -17.688 6.124 1.00 96.00 181 ARG A CA 1
ATOM 1431 C C . ARG A 1 181 ? 0.870 -17.177 4.985 1.00 96.00 181 ARG A C 1
ATOM 1433 O O . ARG A 1 181 ? 0.482 -17.259 3.814 1.00 96.00 181 ARG A O 1
ATOM 1440 N N . LYS A 1 182 ? 2.062 -16.667 5.300 1.00 93.75 182 LYS A N 1
ATOM 1441 C CA . LYS A 1 182 ? 2.991 -16.057 4.347 1.00 93.75 182 LYS A CA 1
ATOM 1442 C C . LYS A 1 182 ? 3.386 -17.022 3.231 1.00 93.75 182 LYS A C 1
ATOM 1444 O O . LYS A 1 182 ? 3.840 -18.14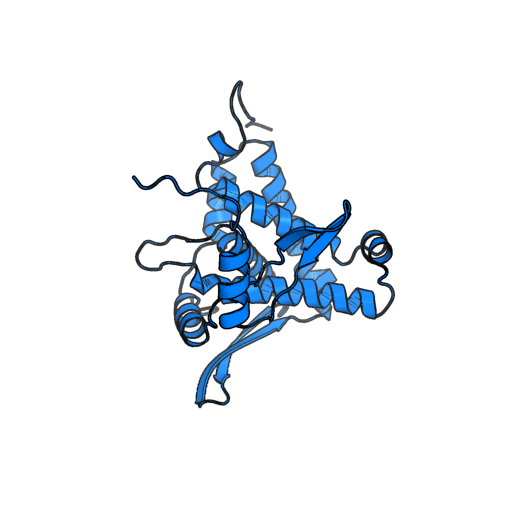1 3.465 1.00 93.75 182 LYS A O 1
ATOM 1449 N N . LYS A 1 183 ? 3.309 -16.540 1.989 1.00 89.25 183 LYS A N 1
ATOM 1450 C CA . LYS A 1 183 ? 3.815 -17.256 0.810 1.00 89.25 183 LYS A CA 1
ATOM 1451 C C . LYS A 1 183 ? 5.234 -16.786 0.468 1.00 89.25 183 LYS A C 1
ATOM 1453 O O . LYS A 1 183 ? 5.522 -15.593 0.595 1.00 89.25 183 LYS A O 1
ATOM 1458 N N . PRO A 1 184 ? 6.126 -17.678 -0.002 1.00 89.69 184 PRO A N 1
ATOM 1459 C CA . PRO A 1 184 ? 7.423 -17.271 -0.530 1.00 89.69 184 PRO A CA 1
ATOM 1460 C C . PRO A 1 184 ? 7.271 -16.239 -1.654 1.00 89.69 184 PRO A C 1
ATOM 1462 O O . PRO A 1 184 ? 6.347 -16.318 -2.469 1.00 89.69 184 PRO A O 1
ATOM 1465 N N . ARG A 1 185 ? 8.192 -15.270 -1.716 1.00 86.62 185 ARG A N 1
ATOM 1466 C CA . ARG A 1 185 ? 8.223 -14.301 -2.818 1.00 86.62 185 ARG A CA 1
ATOM 1467 C C . ARG A 1 185 ? 8.508 -15.022 -4.134 1.00 86.62 185 ARG A C 1
ATOM 1469 O O . ARG A 1 185 ? 9.340 -15.923 -4.187 1.00 86.62 185 ARG A O 1
ATOM 1476 N N . ARG A 1 186 ? 7.827 -14.594 -5.198 1.00 90.19 186 ARG A N 1
ATOM 1477 C CA . ARG A 1 186 ? 8.065 -15.114 -6.548 1.00 90.19 186 ARG A CA 1
ATOM 1478 C C . ARG A 1 186 ? 9.434 -14.656 -7.048 1.00 90.19 186 ARG A C 1
ATOM 1480 O O . ARG A 1 186 ? 9.816 -13.507 -6.836 1.00 90.19 186 ARG A O 1
ATOM 1487 N N . MET A 1 187 ? 10.126 -15.551 -7.739 1.00 93.44 187 MET A N 1
ATOM 1488 C CA . MET A 1 187 ? 11.313 -15.233 -8.529 1.00 93.44 187 MET A CA 1
ATOM 1489 C C . MET A 1 187 ? 10.886 -14.965 -9.973 1.00 93.44 187 MET A C 1
ATOM 1491 O O . MET A 1 187 ? 9.944 -15.588 -10.461 1.00 93.44 187 MET A O 1
ATOM 1495 N N . PHE A 1 188 ? 11.568 -14.041 -10.648 1.00 94.44 188 PHE A N 1
ATOM 1496 C CA . PHE A 1 188 ? 11.296 -13.705 -12.044 1.00 94.44 188 PHE A CA 1
ATOM 1497 C C . PHE A 1 188 ? 12.450 -14.170 -12.920 1.00 94.44 188 PHE A C 1
ATOM 1499 O O . PHE A 1 188 ? 13.589 -13.743 -12.729 1.00 94.44 188 PHE A O 1
ATOM 1506 N N . VAL A 1 189 ? 12.136 -15.015 -13.897 1.00 97.31 189 VAL A N 1
ATOM 1507 C CA . VAL A 1 189 ? 13.075 -15.397 -14.949 1.00 97.31 189 VAL A CA 1
ATOM 1508 C C . VAL A 1 189 ? 13.129 -14.267 -15.969 1.00 97.31 189 VAL A C 1
ATOM 1510 O O . VAL A 1 189 ? 12.103 -13.875 -16.525 1.00 97.31 189 VAL A O 1
ATOM 1513 N N . GLN A 1 190 ? 14.316 -13.699 -16.176 1.00 97.50 190 GLN A N 1
ATOM 1514 C CA . GLN A 1 190 ? 14.501 -12.568 -17.082 1.00 97.50 190 GLN A CA 1
ATOM 1515 C C . GLN A 1 190 ? 15.031 -13.041 -18.430 1.00 97.50 190 GLN A C 1
ATOM 1517 O O . GLN A 1 190 ? 16.004 -13.787 -18.495 1.00 97.50 190 GLN A O 1
ATOM 1522 N N . ALA A 1 191 ? 14.433 -12.544 -19.509 1.00 97.19 191 ALA A N 1
ATOM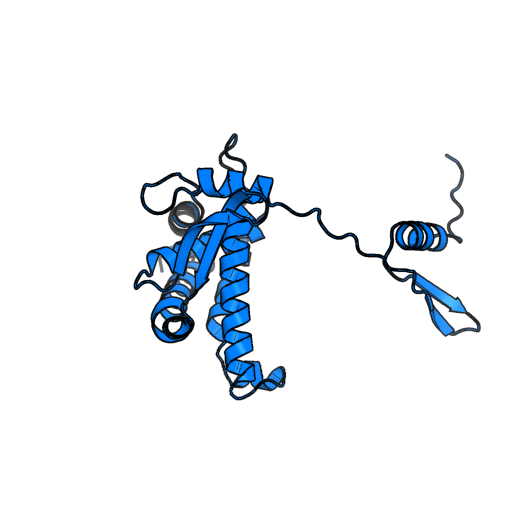 1523 C CA . ALA A 1 191 ? 14.946 -12.753 -20.855 1.00 97.19 191 ALA A CA 1
ATOM 1524 C C . ALA A 1 191 ? 16.345 -12.130 -21.039 1.00 97.19 191 ALA A C 1
ATOM 1526 O O . ALA A 1 191 ? 16.727 -11.199 -20.322 1.00 97.19 191 ALA A O 1
ATOM 1527 N N . ASN A 1 192 ? 17.075 -12.629 -22.036 1.00 96.38 192 ASN A N 1
ATOM 1528 C CA . ASN A 1 192 ? 18.309 -12.026 -22.538 1.00 96.38 192 ASN A CA 1
ATOM 1529 C C . ASN A 1 192 ? 18.090 -11.462 -23.941 1.00 96.38 192 ASN A C 1
ATOM 1531 O O . ASN A 1 192 ? 17.120 -11.789 -24.626 1.00 96.38 192 ASN A O 1
ATOM 1535 N N . THR A 1 193 ? 19.028 -10.634 -24.384 1.00 94.75 193 THR A N 1
ATOM 1536 C CA . THR A 1 193 ? 19.091 -10.131 -25.757 1.00 94.75 193 THR A CA 1
ATOM 1537 C C . THR A 1 193 ? 20.424 -10.507 -26.381 1.00 94.75 193 THR A C 1
ATOM 1539 O O . THR A 1 193 ? 21.456 -10.311 -25.744 1.00 94.75 193 THR A O 1
ATOM 1542 N N . ALA A 1 194 ? 20.411 -10.996 -27.619 1.00 90.94 194 ALA A N 1
ATOM 1543 C CA . ALA A 1 194 ? 21.616 -11.323 -28.381 1.00 90.94 194 ALA A CA 1
ATOM 1544 C C . ALA A 1 194 ? 21.540 -10.726 -29.790 1.00 90.94 194 ALA A C 1
ATOM 1546 O O . ALA A 1 194 ? 20.448 -10.574 -30.336 1.00 90.94 194 ALA A O 1
ATOM 1547 N N . VAL A 1 195 ? 22.685 -10.379 -30.380 1.00 92.00 195 VAL A N 1
ATOM 1548 C CA . VAL A 1 195 ? 22.753 -9.959 -31.787 1.00 92.00 195 VAL A CA 1
ATOM 1549 C C . VAL A 1 195 ? 22.994 -11.194 -32.647 1.00 92.00 195 VAL A C 1
ATOM 1551 O O . VAL A 1 195 ? 24.044 -11.820 -32.558 1.00 92.00 195 VAL A O 1
ATOM 1554 N N . GLU A 1 196 ? 22.025 -11.530 -33.489 1.00 89.75 196 GLU A N 1
ATOM 1555 C CA . GLU A 1 196 ? 22.068 -12.658 -34.421 1.00 89.75 196 GLU A CA 1
ATOM 1556 C C . GLU A 1 196 ? 21.722 -12.130 -35.818 1.00 89.75 196 GLU A C 1
ATOM 1558 O O . GLU A 1 196 ? 20.729 -11.418 -35.986 1.00 89.75 196 GLU A O 1
ATOM 1563 N N . ASP A 1 197 ? 22.564 -12.416 -36.815 1.00 91.94 197 ASP A N 1
ATOM 1564 C CA . ASP A 1 197 ? 22.401 -11.949 -38.204 1.00 91.94 197 ASP A CA 1
ATOM 1565 C C . ASP A 1 197 ? 22.202 -10.425 -38.341 1.00 91.94 197 ASP A C 1
ATOM 1567 O O . ASP A 1 197 ? 21.441 -9.935 -39.176 1.00 91.94 197 ASP A O 1
ATOM 1571 N N . GLY A 1 198 ? 22.877 -9.650 -37.484 1.00 93.94 198 GLY A N 1
ATOM 1572 C CA . GLY A 1 198 ? 22.783 -8.187 -37.465 1.00 93.94 198 GLY A CA 1
ATOM 1573 C C . GLY A 1 198 ? 21.494 -7.632 -36.844 1.00 93.94 198 GLY A C 1
ATOM 1574 O O . GLY A 1 198 ? 21.285 -6.420 -36.886 1.00 93.94 198 GLY A O 1
ATOM 1575 N N . ALA A 1 199 ? 20.646 -8.475 -36.246 1.00 95.00 199 ALA A N 1
ATOM 1576 C CA . ALA A 1 199 ? 19.425 -8.069 -35.554 1.00 95.00 199 ALA A CA 1
ATOM 1577 C C . ALA A 1 199 ? 19.437 -8.495 -34.078 1.00 95.00 199 ALA A C 1
ATOM 1579 O O . ALA A 1 199 ? 19.932 -9.562 -33.725 1.00 95.00 199 ALA A O 1
ATOM 1580 N N . VAL A 1 200 ? 18.843 -7.679 -33.204 1.00 95.81 200 VAL A N 1
ATOM 1581 C CA . VAL A 1 200 ? 18.658 -8.045 -31.792 1.00 95.81 200 VAL A CA 1
ATOM 1582 C C . VAL A 1 200 ? 17.514 -9.054 -31.675 1.00 95.81 200 VAL A C 1
ATOM 1584 O O . VAL A 1 200 ? 16.392 -8.789 -32.113 1.00 95.81 200 VAL A O 1
ATOM 1587 N N . LYS A 1 201 ? 17.790 -10.205 -31.064 1.00 95.81 201 LYS A N 1
ATOM 1588 C CA . LYS A 1 201 ? 16.826 -11.260 -30.747 1.00 95.81 201 LYS A CA 1
ATOM 1589 C C . LYS A 1 201 ? 16.594 -11.328 -29.245 1.00 95.81 201 LYS A C 1
ATOM 1591 O O . LYS A 1 201 ? 17.536 -11.249 -28.459 1.00 95.81 201 LYS A O 1
ATOM 1596 N N . LEU A 1 202 ? 15.331 -11.495 -28.860 1.00 96.69 202 LEU A N 1
ATOM 1597 C CA . LEU A 1 202 ? 14.936 -11.769 -27.483 1.00 96.69 202 LEU A CA 1
ATOM 1598 C C . LEU A 1 202 ? 15.019 -13.278 -27.235 1.00 96.69 202 LEU A C 1
ATOM 1600 O O . LEU A 1 202 ? 14.362 -14.052 -27.929 1.00 96.69 202 LEU A O 1
ATOM 1604 N N . ARG A 1 203 ? 15.796 -13.681 -26.234 1.00 95.50 203 ARG A N 1
ATOM 1605 C CA . ARG A 1 203 ? 15.895 -15.064 -25.766 1.00 95.50 203 ARG A CA 1
ATOM 1606 C C . ARG A 1 203 ? 15.120 -15.204 -24.463 1.00 95.50 203 ARG A C 1
ATOM 1608 O O . ARG A 1 203 ? 15.451 -14.561 -23.468 1.00 95.50 203 ARG A O 1
ATOM 1615 N N . THR A 1 204 ? 14.068 -16.010 -24.489 1.00 97.56 204 THR A N 1
ATOM 1616 C CA . THR A 1 204 ? 13.204 -16.293 -23.337 1.00 97.56 204 THR A CA 1
ATOM 1617 C C . THR A 1 204 ? 13.511 -17.668 -22.765 1.00 97.56 204 THR A C 1
ATOM 1619 O O . THR A 1 204 ? 13.840 -18.580 -23.519 1.00 97.56 204 THR A O 1
ATOM 1622 N N . TYR A 1 205 ? 13.314 -17.827 -21.461 1.00 97.62 205 TYR A N 1
ATOM 1623 C CA . TYR A 1 205 ? 13.571 -19.069 -20.732 1.00 97.62 205 TYR A CA 1
ATOM 1624 C C . TYR A 1 205 ? 12.289 -19.551 -20.049 1.00 97.62 205 TYR A C 1
ATOM 1626 O O . TYR A 1 205 ? 11.337 -18.778 -19.889 1.00 97.62 205 TYR A O 1
ATOM 1634 N N . ALA A 1 206 ? 12.253 -20.823 -19.656 1.00 97.56 206 ALA A N 1
ATOM 1635 C CA . ALA A 1 206 ? 11.131 -21.376 -18.907 1.00 97.56 206 ALA A CA 1
ATOM 1636 C C . ALA A 1 206 ? 10.964 -20.665 -17.550 1.00 97.56 206 ALA A C 1
ATOM 1638 O O . ALA A 1 206 ? 11.928 -20.191 -16.954 1.00 97.56 206 ALA A O 1
ATOM 1639 N N . SER A 1 207 ? 9.725 -20.566 -17.058 1.00 96.44 207 SER A N 1
ATOM 1640 C CA . SER A 1 207 ? 9.410 -19.918 -15.774 1.00 96.44 207 SER A CA 1
ATOM 1641 C C . SER A 1 207 ? 9.554 -20.894 -14.597 1.00 96.44 207 SER A C 1
ATOM 1643 O O . SER A 1 207 ? 8.630 -21.060 -13.798 1.00 96.44 207 SER A O 1
ATOM 1645 N N . ASP A 1 208 ? 10.711 -21.539 -14.505 1.00 96.19 208 ASP A N 1
ATOM 1646 C CA . ASP A 1 208 ? 11.084 -22.510 -13.478 1.00 96.19 208 ASP A CA 1
ATOM 1647 C C . ASP A 1 208 ? 12.515 -22.253 -12.967 1.00 96.19 208 ASP A C 1
ATOM 1649 O O . ASP A 1 208 ? 13.124 -21.214 -13.241 1.00 96.19 208 ASP A O 1
ATOM 1653 N N . THR A 1 209 ? 13.020 -23.147 -12.114 1.00 95.75 209 THR A N 1
ATOM 1654 C CA . THR A 1 209 ? 14.334 -22.969 -11.477 1.00 95.75 209 THR A CA 1
ATOM 1655 C C . THR A 1 209 ? 15.462 -23.157 -12.485 1.00 95.75 209 THR A C 1
ATOM 1657 O O . THR A 1 209 ? 16.428 -22.398 -12.473 1.00 95.75 209 THR A O 1
ATOM 1660 N N . GLU A 1 210 ? 15.319 -24.121 -13.385 1.00 97.50 210 GLU A N 1
ATOM 1661 C CA . GLU A 1 210 ? 16.245 -24.412 -14.470 1.00 97.50 210 GLU A CA 1
ATOM 1662 C C . GLU A 1 210 ? 16.340 -23.223 -15.429 1.00 97.50 210 GLU A C 1
ATOM 1664 O O . GLU A 1 210 ? 17.432 -22.696 -15.636 1.00 97.50 210 GLU A O 1
ATOM 1669 N N . GLY A 1 211 ? 15.206 -22.709 -15.911 1.00 97.56 211 GLY A N 1
ATOM 1670 C CA . GLY A 1 211 ? 15.152 -21.537 -16.780 1.00 97.56 211 GLY A CA 1
ATOM 1671 C C . GLY A 1 211 ? 15.691 -20.271 -16.112 1.00 97.56 211 GLY A C 1
ATOM 1672 O O . GLY A 1 211 ? 16.339 -19.455 -16.771 1.00 97.56 211 GLY A O 1
ATOM 1673 N N . LEU A 1 212 ? 15.515 -20.114 -14.791 1.00 97.00 212 LEU A N 1
ATOM 1674 C CA . LEU A 1 212 ? 16.181 -19.046 -14.043 1.00 97.00 212 LEU A CA 1
ATOM 1675 C C . LEU A 1 212 ? 17.705 -19.173 -14.147 1.00 97.00 212 LEU A C 1
ATOM 1677 O O . LEU A 1 212 ? 18.366 -18.188 -14.470 1.00 97.00 212 LEU A O 1
ATOM 1681 N N . VAL A 1 213 ? 18.260 -20.357 -13.885 1.00 96.81 213 VAL A N 1
ATOM 1682 C CA . VAL A 1 213 ? 19.710 -20.606 -13.921 1.00 96.81 213 VAL A CA 1
ATOM 1683 C C . VAL A 1 213 ? 20.268 -20.436 -15.335 1.00 96.81 213 VAL A C 1
ATOM 1685 O O . VAL A 1 213 ? 21.244 -19.707 -15.516 1.00 96.81 213 VAL A O 1
ATOM 1688 N N . GLU A 1 214 ? 19.623 -21.031 -16.338 1.00 96.56 214 GLU A N 1
ATOM 1689 C CA . GLU A 1 214 ? 19.995 -20.896 -17.751 1.00 96.56 214 GLU A CA 1
ATOM 1690 C C . GLU A 1 214 ? 20.035 -19.425 -18.178 1.00 96.56 214 GLU A C 1
ATOM 1692 O O . GLU A 1 214 ? 21.012 -18.978 -18.781 1.00 96.56 214 GLU A O 1
ATOM 1697 N N . SER A 1 215 ? 19.043 -18.628 -17.756 1.00 96.69 215 SER A N 1
ATOM 1698 C CA . SER A 1 215 ? 18.999 -17.199 -18.079 1.00 96.69 215 SER A CA 1
ATOM 1699 C C . SER A 1 215 ? 20.210 -16.407 -17.585 1.00 96.69 215 SER A C 1
ATOM 1701 O O . SER A 1 215 ? 20.525 -15.358 -18.153 1.00 96.69 215 SER A O 1
ATOM 1703 N N . TRP A 1 216 ? 20.883 -16.876 -16.530 1.00 95.31 216 TRP A N 1
ATOM 1704 C CA . TRP A 1 216 ? 22.097 -16.265 -15.992 1.00 95.31 216 TRP A CA 1
ATOM 1705 C C . TRP A 1 216 ? 23.364 -16.815 -16.638 1.00 95.31 216 TRP A C 1
ATOM 1707 O O . TRP A 1 216 ? 24.267 -16.027 -16.915 1.00 95.31 216 TRP A O 1
ATOM 1717 N N . ILE A 1 217 ? 23.415 -18.119 -16.928 1.00 92.69 217 ILE A N 1
ATOM 1718 C CA . ILE A 1 217 ? 24.524 -18.741 -17.670 1.00 92.69 217 ILE A CA 1
ATOM 1719 C C . ILE A 1 217 ? 24.696 -18.055 -19.031 1.00 92.69 217 ILE A C 1
ATOM 1721 O O . ILE A 1 217 ? 25.804 -17.685 -19.414 1.00 92.69 217 ILE A O 1
ATOM 1725 N N . ASP A 1 218 ? 23.593 -17.806 -19.730 1.00 92.56 218 ASP A N 1
ATOM 1726 C CA . ASP A 1 218 ? 23.606 -17.202 -21.062 1.00 92.56 218 ASP A CA 1
ATOM 1727 C C . ASP A 1 218 ? 23.793 -15.678 -21.049 1.00 92.56 218 ASP A C 1
ATOM 1729 O O . ASP A 1 218 ? 23.906 -15.059 -22.107 1.00 92.56 218 ASP A O 1
ATOM 1733 N N . ARG A 1 219 ? 23.787 -15.032 -19.874 1.00 93.62 219 ARG A N 1
ATOM 1734 C CA . ARG A 1 219 ? 23.755 -13.562 -19.770 1.00 93.62 219 ARG A CA 1
ATOM 1735 C C . ARG A 1 219 ? 25.098 -12.902 -20.061 1.00 93.62 219 ARG A C 1
ATOM 1737 O O . ARG A 1 219 ? 25.121 -11.774 -20.542 1.00 93.62 219 ARG A O 1
ATOM 1744 N N . PHE A 1 220 ? 26.200 -13.585 -19.757 1.00 87.31 220 PHE A N 1
ATOM 1745 C CA . PHE A 1 220 ? 27.546 -12.999 -19.757 1.00 87.31 220 PHE A CA 1
ATOM 1746 C C . PHE A 1 220 ? 28.580 -13.856 -20.497 1.00 87.31 220 PHE A C 1
ATOM 1748 O O . PHE A 1 220 ? 29.746 -13.874 -20.115 1.00 87.31 220 PHE A O 1
ATOM 1755 N N . GLN A 1 221 ? 28.175 -14.564 -21.555 1.00 74.88 221 GLN A N 1
ATOM 1756 C CA . GLN A 1 221 ? 29.066 -15.505 -22.254 1.00 74.88 221 GLN A CA 1
ATOM 1757 C C . GLN A 1 221 ? 30.299 -14.844 -22.900 1.00 74.88 221 GLN A C 1
ATOM 1759 O O . GLN A 1 221 ? 31.330 -15.496 -23.029 1.00 74.88 221 GLN A O 1
ATOM 1764 N N . ASP A 1 222 ? 30.228 -13.549 -23.227 1.00 71.31 222 ASP A N 1
ATOM 1765 C CA . ASP A 1 222 ? 31.335 -12.792 -23.834 1.00 71.31 222 ASP A CA 1
ATOM 1766 C C . ASP A 1 222 ? 32.218 -12.052 -22.812 1.00 71.31 222 ASP A C 1
ATOM 1768 O O . ASP A 1 222 ? 33.156 -11.340 -23.182 1.00 71.31 222 ASP A O 1
ATOM 1772 N N . VAL A 1 223 ? 31.930 -12.180 -21.512 1.00 65.75 223 VAL A N 1
ATOM 1773 C CA . VAL A 1 223 ? 32.744 -11.544 -20.474 1.00 65.75 223 VAL A CA 1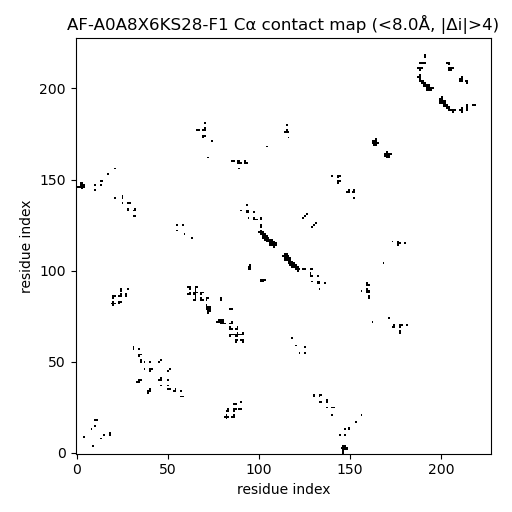
ATOM 1774 C C . VAL A 1 223 ? 33.918 -12.464 -20.164 1.00 65.75 223 VAL A C 1
ATOM 1776 O O . VAL A 1 223 ? 33.782 -13.460 -19.457 1.00 65.75 223 VAL A O 1
ATOM 1779 N N . ASN A 1 224 ? 35.089 -12.118 -20.699 1.00 59.97 224 ASN A N 1
ATOM 1780 C CA . ASN A 1 224 ? 36.356 -12.730 -20.317 1.00 59.97 224 ASN A CA 1
ATOM 1781 C C . ASN A 1 224 ? 36.600 -12.397 -18.836 1.00 59.97 224 ASN A C 1
ATOM 1783 O O . ASN A 1 224 ? 37.040 -11.297 -18.501 1.00 59.97 224 ASN A O 1
ATOM 1787 N N . ILE A 1 225 ? 36.240 -13.312 -17.936 1.00 62.81 225 ILE A N 1
ATOM 1788 C CA . ILE A 1 225 ? 36.610 -13.210 -16.527 1.00 62.81 225 ILE A CA 1
ATOM 1789 C C . ILE A 1 225 ? 38.113 -13.487 -16.488 1.00 62.81 225 ILE A C 1
ATOM 1791 O O . ILE A 1 225 ? 38.534 -14.640 -16.410 1.00 62.81 225 ILE A O 1
ATOM 1795 N N . GLU A 1 226 ? 38.932 -12.441 -16.626 1.00 58.38 226 GLU A N 1
ATOM 1796 C CA . GLU A 1 226 ? 40.352 -12.542 -16.302 1.00 58.38 226 GLU A CA 1
ATOM 1797 C C . GLU A 1 226 ? 40.452 -13.079 -14.871 1.00 58.38 226 GLU A C 1
ATOM 1799 O O . GLU A 1 226 ? 39.892 -12.509 -13.932 1.00 58.38 226 GLU A O 1
ATOM 1804 N N . ALA A 1 227 ? 41.081 -14.247 -14.737 1.00 52.81 227 ALA A N 1
ATOM 1805 C CA . ALA A 1 227 ? 41.286 -14.903 -13.460 1.00 52.81 227 ALA A CA 1
ATOM 1806 C C . ALA A 1 227 ? 42.067 -13.958 -12.533 1.00 52.81 227 ALA A C 1
ATOM 1808 O O . ALA A 1 227 ? 43.177 -13.546 -12.872 1.00 52.81 227 ALA A O 1
ATOM 1809 N N . ILE A 1 228 ? 41.454 -13.609 -11.398 1.00 45.94 228 ILE A N 1
ATOM 1810 C CA . ILE A 1 228 ? 42.103 -12.906 -10.281 1.00 45.94 228 ILE A CA 1
ATOM 1811 C C . ILE A 1 228 ? 43.183 -13.807 -9.678 1.00 45.94 228 ILE A C 1
ATOM 1813 O O . ILE A 1 228 ? 42.890 -15.010 -9.481 1.00 45.94 228 ILE A O 1
#